Protein AF-A0A7X8LS09-F1 (afdb_monomer_lite)

pLDDT: mean 77.71, std 17.8, range [38.47, 98.0]

Sequence (244 aa):
MNKKIYIAVGALALILAGILLIAVQRKKGTTQPEAAAESAAASAQTQKKERTATMIWWGAYDLEINSGGTRMLLNPYKNFYRKGDYIVSSMNDKTSANSAMIEMIAQVSPDLKAIILQQRRADAKQQDNIVFDPNYPALSAKLKPLCKVLEVGGTYEDANLAVTAIPVDMGENVLLIKDKNSGLRFVYAATVESEPTKGVAKALELAKEPVDYLFADLTRFPQNEIRRILYESHPKYLVPLAYP

Structure (mmCIF, N/CA/C/O backbone):
data_AF-A0A7X8LS09-F1
#
_entry.id   AF-A0A7X8LS09-F1
#
loop_
_atom_site.group_PDB
_atom_site.id
_atom_site.type_symbol
_atom_site.label_atom_id
_atom_site.label_alt_id
_atom_site.label_comp_id
_atom_site.label_asym_id
_atom_site.label_entity_id
_atom_site.label_seq_id
_atom_site.pdbx_PDB_ins_code
_atom_site.Cartn_x
_atom_site.Cartn_y
_atom_site.Cartn_z
_atom_site.occupancy
_atom_site.B_iso_or_equiv
_atom_site.auth_seq_id
_atom_site.auth_comp_id
_atom_site.auth_asym_id
_atom_site.auth_atom_id
_atom_site.pdbx_PDB_model_num
ATOM 1 N N . MET A 1 1 ? -21.297 -34.117 93.046 1.00 58.34 1 MET A N 1
ATOM 2 C CA . MET A 1 1 ? -20.325 -33.521 92.095 1.00 58.34 1 MET A CA 1
ATOM 3 C C . MET A 1 1 ? -20.848 -32.173 91.623 1.00 58.34 1 MET A C 1
ATOM 5 O O . MET A 1 1 ? -22.017 -32.073 91.268 1.00 58.34 1 MET A O 1
ATOM 9 N N . ASN A 1 2 ? -20.028 -31.125 91.703 1.00 54.69 2 ASN A N 1
ATOM 10 C CA . ASN A 1 2 ? -20.489 -29.738 91.633 1.00 54.69 2 ASN A CA 1
ATOM 11 C C . ASN A 1 2 ? -20.648 -29.279 90.169 1.00 54.69 2 ASN A C 1
ATOM 13 O O . ASN A 1 2 ? -19.661 -29.205 89.438 1.00 54.69 2 ASN A O 1
ATOM 17 N N . LYS A 1 3 ? -21.880 -28.959 89.736 1.00 53.84 3 LYS A N 1
ATOM 18 C CA . LYS A 1 3 ? -22.221 -28.599 88.338 1.00 53.84 3 LYS A CA 1
ATOM 19 C C . LYS A 1 3 ? -21.396 -27.428 87.772 1.00 53.84 3 LYS A C 1
ATOM 21 O O . LYS A 1 3 ? -21.227 -27.328 86.564 1.00 53.84 3 LYS A O 1
ATOM 26 N N . LYS A 1 4 ? -20.822 -26.590 88.640 1.00 57.66 4 LYS A N 1
ATOM 27 C CA . LYS A 1 4 ? -19.960 -25.458 88.267 1.00 57.66 4 LYS A CA 1
ATOM 28 C C . LYS A 1 4 ? -18.593 -25.880 87.700 1.00 57.66 4 LYS A C 1
ATOM 30 O O . LYS A 1 4 ? -18.022 -25.141 86.908 1.00 57.66 4 LYS A O 1
ATOM 35 N N . ILE A 1 5 ? -18.097 -27.073 88.041 1.00 63.16 5 ILE A N 1
ATOM 36 C CA . ILE A 1 5 ? -16.797 -27.573 87.556 1.00 63.16 5 ILE A CA 1
ATOM 37 C C . ILE A 1 5 ? -16.895 -28.013 86.087 1.00 63.16 5 ILE A C 1
ATOM 39 O O . ILE A 1 5 ? -16.000 -27.728 85.300 1.00 63.16 5 ILE A O 1
ATOM 43 N N . TYR A 1 6 ? -18.015 -28.615 85.678 1.00 60.44 6 TYR A N 1
ATOM 44 C CA . TYR A 1 6 ? -18.215 -29.061 84.292 1.00 60.44 6 TYR A CA 1
ATOM 45 C C . TYR A 1 6 ? -18.288 -27.906 83.289 1.00 60.44 6 TYR A C 1
ATOM 47 O O . TYR A 1 6 ? -17.814 -28.036 82.165 1.00 60.44 6 TYR A O 1
ATOM 55 N N . ILE A 1 7 ? -18.823 -26.758 83.711 1.00 63.16 7 ILE A N 1
ATOM 56 C CA . ILE A 1 7 ? -18.899 -25.558 82.868 1.00 63.16 7 ILE A CA 1
ATOM 57 C C . ILE A 1 7 ? -17.505 -24.933 82.707 1.00 63.16 7 ILE A C 1
ATOM 59 O O . ILE A 1 7 ? -17.134 -24.539 81.604 1.00 63.16 7 ILE A O 1
ATOM 63 N N . ALA A 1 8 ? -16.696 -24.919 83.771 1.00 62.31 8 ALA A N 1
ATOM 64 C CA . ALA A 1 8 ? -15.322 -24.422 83.708 1.00 62.31 8 ALA A CA 1
ATOM 65 C C . ALA A 1 8 ? -14.411 -25.320 82.848 1.00 62.31 8 ALA A C 1
ATOM 67 O O . ALA A 1 8 ? -13.624 -24.813 82.051 1.00 62.31 8 ALA A O 1
ATOM 68 N N . VAL A 1 9 ? -14.557 -26.647 82.944 1.00 64.44 9 VAL A N 1
ATOM 69 C CA . VAL A 1 9 ? -13.789 -27.603 82.126 1.00 64.44 9 VAL A CA 1
ATOM 70 C C . VAL A 1 9 ? -14.229 -27.565 80.655 1.00 64.44 9 VAL A C 1
ATOM 72 O O . VAL A 1 9 ? -13.381 -27.607 79.765 1.00 64.44 9 VAL A O 1
ATOM 75 N N . GLY A 1 10 ? -15.529 -27.403 80.379 1.00 62.94 10 GLY A N 1
ATOM 76 C CA . GLY A 1 10 ? -16.046 -27.251 79.013 1.00 62.94 10 GLY A CA 1
ATOM 77 C C . GLY A 1 10 ? -15.580 -25.962 78.325 1.00 62.94 10 GLY A C 1
ATOM 78 O O . GLY A 1 10 ? -15.195 -25.991 77.157 1.00 62.94 10 GLY A O 1
ATOM 79 N N . ALA A 1 11 ? -15.537 -24.843 79.055 1.00 68.00 11 ALA A N 1
ATOM 80 C CA . ALA A 1 11 ? -15.038 -23.572 78.527 1.00 68.00 11 ALA A CA 1
ATOM 81 C C . ALA A 1 11 ? -13.522 -23.606 78.256 1.00 68.00 11 ALA A C 1
ATOM 83 O O . ALA A 1 11 ? -13.066 -23.099 77.231 1.00 68.00 11 ALA A O 1
ATOM 84 N N . LEU A 1 12 ? -12.741 -24.261 79.123 1.00 68.19 12 LEU A N 1
ATOM 85 C CA . LEU A 1 12 ? -11.293 -24.396 78.946 1.00 68.19 12 LEU A CA 1
ATOM 86 C C . LEU A 1 12 ? -10.936 -25.275 77.731 1.00 68.19 12 LEU A C 1
ATOM 88 O O . LEU A 1 12 ? -10.003 -24.954 76.995 1.00 68.19 12 LEU A O 1
ATOM 92 N N . ALA A 1 13 ? -11.711 -26.335 77.471 1.00 67.81 13 ALA A N 1
ATOM 93 C CA . ALA A 1 13 ? -11.529 -27.200 76.302 1.00 67.81 13 ALA A CA 1
ATOM 94 C C . ALA A 1 13 ? -11.821 -26.477 74.971 1.00 67.81 13 ALA A C 1
ATOM 96 O O . ALA A 1 13 ? -11.107 -26.682 73.989 1.00 67.81 13 ALA A O 1
ATOM 97 N N . LEU A 1 14 ? -12.817 -25.583 74.944 1.00 68.62 14 LEU A N 1
ATOM 98 C CA . LEU A 1 14 ? -13.142 -24.770 73.764 1.00 68.62 14 LEU A CA 1
ATOM 99 C C . LEU A 1 14 ? -12.074 -23.706 73.469 1.00 68.62 14 LEU A C 1
ATOM 101 O O . LEU A 1 14 ? -11.736 -23.482 72.306 1.00 68.62 14 LEU A O 1
ATOM 105 N N . ILE A 1 15 ? -11.488 -23.098 74.505 1.00 73.50 15 ILE A N 1
ATOM 106 C CA . ILE A 1 15 ? -10.394 -22.126 74.344 1.00 73.50 15 ILE A CA 1
ATOM 107 C C . ILE A 1 15 ? -9.123 -22.822 73.836 1.00 73.50 15 ILE A C 1
ATOM 109 O O . ILE A 1 15 ? -8.486 -22.333 72.901 1.00 73.50 15 ILE A O 1
ATOM 113 N N . LEU A 1 16 ? -8.782 -23.994 74.383 1.00 68.75 16 LEU A N 1
ATOM 114 C CA . LEU A 1 16 ? -7.635 -24.784 73.921 1.00 68.75 16 LEU A CA 1
ATOM 115 C C . LEU A 1 16 ? -7.804 -25.262 72.471 1.00 68.75 16 LEU A C 1
ATOM 117 O O . LEU A 1 16 ? -6.849 -25.185 71.699 1.00 68.75 16 LEU A O 1
ATOM 121 N N . ALA A 1 17 ? -9.012 -25.671 72.065 1.00 69.25 17 ALA A N 1
ATOM 122 C CA . ALA A 1 17 ? -9.304 -26.040 70.678 1.00 69.25 17 ALA A CA 1
ATOM 123 C C . ALA A 1 17 ? -9.190 -24.843 69.712 1.00 69.25 17 ALA A C 1
ATOM 125 O O . ALA A 1 17 ? -8.644 -24.986 68.616 1.00 69.25 17 ALA A O 1
ATOM 126 N N . GLY A 1 18 ? -9.630 -23.650 70.131 1.00 70.88 18 GLY A N 1
ATOM 127 C CA . GLY A 1 18 ? -9.489 -22.416 69.354 1.00 70.88 18 GLY A CA 1
ATOM 128 C C . GLY A 1 18 ? -8.029 -21.990 69.158 1.00 70.88 18 GLY A C 1
ATOM 129 O O . GLY A 1 18 ? -7.624 -21.656 68.044 1.00 70.88 18 GLY A O 1
ATOM 130 N N . ILE A 1 19 ? -7.206 -22.071 70.209 1.00 74.50 19 ILE A N 1
ATOM 131 C CA . ILE A 1 19 ? -5.770 -21.749 70.134 1.00 74.50 19 ILE A CA 1
ATOM 132 C C . ILE A 1 19 ? -5.029 -22.760 69.247 1.00 74.50 19 ILE A C 1
ATOM 134 O O . ILE A 1 19 ? -4.174 -22.361 68.453 1.00 74.50 19 ILE A O 1
ATOM 138 N N . LEU A 1 20 ? -5.383 -24.049 69.314 1.00 62.31 20 LEU A N 1
ATOM 139 C CA . LEU A 1 20 ? -4.789 -25.081 68.459 1.00 62.31 20 LEU A CA 1
ATOM 140 C C . LEU A 1 20 ? -5.119 -24.847 66.972 1.00 62.31 20 LEU A C 1
ATOM 142 O O . LEU A 1 20 ? -4.239 -24.976 66.125 1.00 62.31 20 LEU A O 1
ATOM 146 N N . LEU A 1 21 ? -6.350 -24.431 66.653 1.00 60.75 21 LEU A N 1
ATOM 147 C CA . LEU A 1 21 ? -6.770 -24.073 65.291 1.00 60.75 21 LEU A CA 1
ATOM 148 C C . LEU A 1 21 ? -6.019 -22.846 64.750 1.00 60.75 21 LEU A C 1
ATOM 150 O O . LEU A 1 21 ? -5.569 -22.865 63.604 1.00 60.75 21 LEU A O 1
ATOM 154 N N . ILE A 1 22 ? -5.795 -21.823 65.580 1.00 67.38 22 ILE A N 1
ATOM 155 C CA . ILE A 1 22 ? -5.011 -20.635 65.201 1.00 67.38 22 ILE A CA 1
ATOM 156 C C . ILE A 1 22 ? -3.525 -20.989 65.022 1.00 67.38 22 ILE A C 1
ATOM 158 O O . ILE A 1 22 ? -2.884 -20.519 64.081 1.00 67.38 22 ILE A O 1
ATOM 162 N N . ALA A 1 23 ? -2.966 -21.857 65.870 1.00 64.81 23 ALA A N 1
ATOM 163 C CA . ALA A 1 23 ? -1.587 -22.327 65.741 1.00 64.81 23 ALA A CA 1
ATOM 164 C C . ALA A 1 23 ? -1.382 -23.207 64.492 1.00 64.81 23 ALA A C 1
ATOM 166 O O . ALA A 1 23 ? -0.362 -23.082 63.814 1.00 64.81 23 ALA A O 1
ATOM 167 N N . VAL A 1 24 ? -2.364 -24.042 64.133 1.00 58.31 24 VAL A N 1
ATOM 168 C CA . VAL A 1 24 ? -2.344 -24.855 62.903 1.00 58.31 24 VAL A CA 1
ATOM 169 C C . VAL A 1 24 ? -2.504 -23.986 61.650 1.00 58.31 24 VAL A C 1
ATOM 171 O O . VAL A 1 24 ? -1.820 -24.237 60.657 1.00 58.31 24 VAL A O 1
ATOM 174 N N . GLN A 1 25 ? -3.319 -22.925 61.690 1.00 56.47 25 GLN A N 1
ATOM 175 C CA . GLN A 1 25 ? -3.405 -21.961 60.585 1.00 56.47 25 GLN A CA 1
ATOM 176 C C . GLN A 1 25 ? -2.132 -21.115 60.437 1.00 56.47 25 GLN A C 1
ATOM 178 O O . GLN A 1 25 ? -1.707 -20.857 59.315 1.00 56.47 25 GLN A O 1
ATOM 183 N N . ARG A 1 26 ? -1.452 -20.767 61.538 1.00 51.78 26 ARG A N 1
ATOM 184 C CA . ARG A 1 26 ? -0.147 -20.082 61.482 1.00 51.78 26 ARG A CA 1
ATOM 185 C C . ARG A 1 26 ? 0.988 -20.992 61.004 1.00 51.78 26 ARG A C 1
ATOM 187 O O . ARG A 1 26 ? 1.865 -20.517 60.295 1.00 51.78 26 ARG A O 1
ATOM 194 N N . LYS A 1 27 ? 0.958 -22.296 61.308 1.00 47.00 27 LYS A N 1
ATOM 195 C CA . LYS A 1 27 ? 1.987 -23.258 60.860 1.00 47.00 27 LYS A CA 1
ATOM 196 C C . LYS A 1 27 ? 1.827 -23.698 59.396 1.00 47.00 27 LYS A C 1
ATOM 198 O O . LYS A 1 27 ? 2.791 -24.162 58.801 1.00 47.00 27 LYS A O 1
ATOM 203 N N . LYS A 1 28 ? 0.643 -23.518 58.796 1.00 46.69 28 LYS A N 1
ATOM 204 C CA . LYS A 1 28 ? 0.430 -23.654 57.341 1.00 46.69 28 LYS A CA 1
ATOM 205 C C . LYS A 1 28 ? 0.704 -22.361 56.552 1.00 46.69 28 LYS A C 1
ATOM 207 O O . LYS A 1 28 ? 0.594 -22.383 55.333 1.00 46.69 28 LYS A O 1
ATOM 212 N N . GLY A 1 29 ? 1.059 -21.263 57.227 1.00 50.66 29 GLY A N 1
ATOM 213 C CA . GLY A 1 29 ? 1.256 -19.937 56.630 1.00 50.66 29 GLY A CA 1
ATOM 214 C C . GLY A 1 29 ? 2.706 -19.445 56.561 1.00 50.66 29 GLY A C 1
ATOM 215 O O . GLY A 1 29 ? 2.914 -18.263 56.314 1.00 50.66 29 GLY A O 1
ATOM 216 N N . THR A 1 30 ? 3.707 -20.299 56.793 1.00 55.47 30 THR A N 1
ATOM 217 C CA . THR A 1 30 ? 5.129 -19.909 56.739 1.00 55.47 30 THR A CA 1
ATOM 218 C C . THR A 1 30 ? 6.001 -20.979 56.090 1.00 55.47 30 THR A C 1
ATOM 220 O O . THR A 1 30 ? 6.894 -21.554 56.701 1.00 55.47 30 THR A O 1
ATOM 223 N N . THR A 1 31 ? 5.781 -21.183 54.797 1.00 55.41 31 THR A N 1
ATOM 224 C CA . THR A 1 31 ? 6.858 -21.483 53.849 1.00 55.41 31 THR A CA 1
ATOM 225 C C . THR A 1 31 ? 6.505 -20.832 52.515 1.00 55.41 31 THR A C 1
ATOM 227 O O . THR A 1 31 ? 5.408 -21.021 52.006 1.00 55.41 31 THR A O 1
ATOM 230 N N . GLN A 1 32 ? 7.471 -20.076 51.985 1.00 46.50 32 GLN A N 1
ATOM 231 C CA . GLN A 1 32 ? 7.503 -19.340 50.711 1.00 46.50 32 GLN A CA 1
ATOM 232 C C . GLN A 1 32 ? 6.818 -17.960 50.639 1.00 46.50 32 GLN A C 1
ATOM 234 O O . GLN A 1 32 ? 5.728 -17.826 50.089 1.00 46.50 32 GLN A O 1
ATOM 239 N N . PRO A 1 33 ? 7.526 -16.889 51.048 1.00 45.22 33 PRO A N 1
ATOM 240 C CA . PRO A 1 33 ? 7.289 -15.540 50.545 1.00 45.22 33 PRO A CA 1
ATOM 241 C C . PRO A 1 33 ? 8.055 -15.215 49.242 1.00 45.22 33 PRO A C 1
ATOM 243 O O . PRO A 1 33 ? 7.922 -14.104 48.746 1.00 45.22 33 PRO A O 1
ATOM 246 N N . GLU A 1 34 ? 8.813 -16.147 48.647 1.00 50.25 34 GLU A N 1
ATOM 247 C CA . GLU A 1 34 ? 9.539 -15.885 47.383 1.00 50.25 34 GLU A CA 1
ATOM 248 C C . GLU A 1 34 ? 8.757 -16.272 46.114 1.00 50.25 34 GLU A C 1
ATOM 250 O O . GLU A 1 34 ? 8.879 -15.592 45.102 1.00 50.25 34 GLU A O 1
ATOM 255 N N . ALA A 1 35 ? 7.853 -17.259 46.159 1.00 47.69 35 ALA A N 1
ATOM 256 C CA . ALA A 1 35 ? 7.111 -17.688 44.961 1.00 47.69 35 ALA A CA 1
ATOM 257 C C . ALA A 1 35 ? 5.885 -16.805 44.624 1.00 47.69 35 ALA A C 1
ATOM 259 O O . ALA A 1 35 ? 5.463 -16.717 43.472 1.00 47.69 35 ALA A O 1
ATOM 260 N N . ALA A 1 36 ? 5.301 -16.116 45.612 1.00 46.69 36 ALA A N 1
ATOM 261 C CA . ALA A 1 36 ? 4.133 -15.253 45.395 1.00 46.69 36 ALA A CA 1
ATOM 262 C C . ALA A 1 36 ? 4.506 -13.854 44.867 1.00 46.69 36 ALA A C 1
ATOM 264 O O . ALA A 1 36 ? 3.712 -13.235 44.160 1.00 46.69 36 ALA A O 1
ATOM 265 N N . ALA A 1 37 ? 5.722 -13.374 45.152 1.00 46.28 37 ALA A N 1
ATOM 266 C CA . ALA A 1 37 ? 6.247 -12.138 44.570 1.00 46.28 37 ALA A CA 1
ATOM 267 C C . ALA A 1 37 ? 6.625 -12.330 43.089 1.00 46.28 37 ALA A C 1
ATOM 269 O O . ALA A 1 37 ? 6.339 -11.457 42.270 1.00 46.28 37 ALA A O 1
ATOM 270 N N . GLU A 1 38 ? 7.145 -13.505 42.716 1.00 44.59 38 GLU A N 1
ATOM 271 C CA . GLU A 1 38 ? 7.351 -13.875 41.309 1.00 44.59 38 GLU A CA 1
ATOM 272 C C . GLU A 1 38 ? 6.026 -14.110 40.566 1.00 44.59 38 GLU A C 1
ATOM 274 O O . GLU A 1 38 ? 5.896 -13.718 39.409 1.00 44.59 38 GLU A O 1
ATOM 279 N N . SER A 1 39 ? 4.991 -14.637 41.230 1.00 46.41 39 SER A N 1
ATOM 280 C CA . SER A 1 39 ? 3.655 -14.796 40.633 1.00 46.41 39 SER A CA 1
ATOM 281 C C . SER A 1 39 ? 2.899 -13.470 40.455 1.00 46.41 39 SER A C 1
ATOM 283 O O . SER A 1 39 ? 2.133 -13.341 39.498 1.00 46.41 39 SER A O 1
ATOM 285 N N . ALA A 1 40 ? 3.099 -12.482 41.334 1.00 43.84 40 ALA A N 1
ATOM 286 C CA . ALA A 1 40 ? 2.508 -11.150 41.184 1.00 43.84 40 ALA A CA 1
ATOM 287 C C . ALA A 1 40 ? 3.243 -10.321 40.113 1.00 43.84 40 ALA A C 1
ATOM 289 O O . ALA A 1 40 ? 2.598 -9.628 39.322 1.00 43.84 40 ALA A O 1
ATOM 290 N N . ALA A 1 41 ? 4.569 -10.473 40.007 1.00 43.19 41 ALA A N 1
ATOM 291 C CA . ALA A 1 41 ? 5.366 -9.920 38.910 1.00 43.19 41 ALA A CA 1
ATOM 292 C C . ALA A 1 41 ? 5.062 -10.599 37.556 1.00 43.19 41 ALA A C 1
ATOM 294 O O . ALA A 1 41 ? 5.062 -9.929 36.524 1.00 43.19 41 ALA A O 1
ATOM 295 N N . ALA A 1 42 ? 4.710 -11.890 37.548 1.00 44.56 42 ALA A N 1
ATOM 296 C CA . ALA A 1 42 ? 4.257 -12.601 36.351 1.00 44.56 42 ALA A CA 1
ATOM 297 C C . ALA A 1 42 ? 2.845 -12.180 35.901 1.00 44.56 42 ALA A C 1
ATOM 299 O O . ALA A 1 42 ? 2.573 -12.128 34.705 1.00 44.56 42 ALA A O 1
ATOM 300 N N . SER A 1 43 ? 1.959 -11.789 36.824 1.00 44.16 43 SER A N 1
ATOM 301 C CA . SER A 1 43 ? 0.629 -11.254 36.477 1.00 44.16 43 SER A CA 1
ATOM 302 C C . SER A 1 43 ? 0.630 -9.785 36.021 1.00 44.16 43 SER A C 1
ATOM 304 O O . SER A 1 43 ? -0.378 -9.299 35.514 1.00 44.16 43 SER A O 1
ATOM 306 N N . ALA A 1 44 ? 1.768 -9.092 3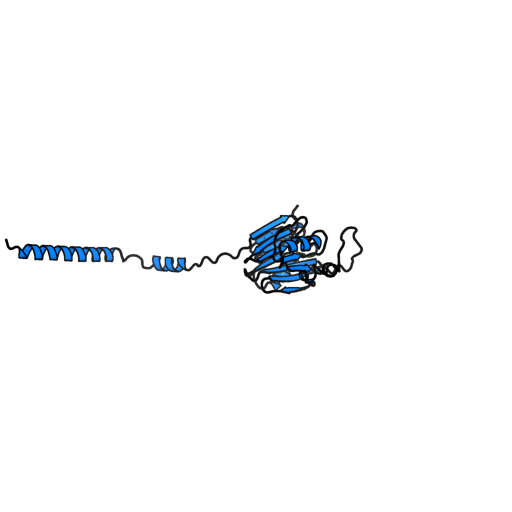6.140 1.00 41.28 44 ALA A N 1
ATOM 307 C CA . ALA A 1 44 ? 2.014 -7.776 35.548 1.00 41.28 44 ALA A CA 1
ATOM 308 C C . ALA A 1 44 ? 2.695 -7.856 34.168 1.00 41.28 44 ALA A C 1
ATOM 310 O O . ALA A 1 44 ? 2.969 -6.820 33.554 1.00 41.28 44 ALA A O 1
ATOM 311 N N . GLN A 1 45 ? 2.880 -9.062 33.611 1.00 39.41 45 GLN A N 1
ATOM 312 C CA . GLN A 1 45 ? 2.903 -9.222 32.161 1.00 39.41 45 GLN A CA 1
ATOM 313 C C . GLN A 1 45 ? 1.483 -8.979 31.661 1.00 39.41 45 GLN A C 1
ATOM 315 O O . GLN A 1 45 ? 0.733 -9.897 31.338 1.00 39.41 45 GLN A O 1
ATOM 320 N N . THR A 1 46 ? 1.118 -7.696 31.606 1.00 43.66 46 THR A N 1
ATOM 321 C CA . THR A 1 46 ? 0.119 -7.200 30.666 1.00 43.66 46 THR A CA 1
ATOM 322 C C . THR A 1 46 ? 0.446 -7.913 29.366 1.00 43.66 46 THR A C 1
ATOM 324 O O . THR A 1 46 ? 1.504 -7.635 28.796 1.00 43.66 46 THR A O 1
ATOM 327 N N . GLN A 1 47 ? -0.369 -8.898 28.960 1.00 42.53 47 GLN A N 1
ATOM 328 C CA . GLN A 1 47 ? -0.261 -9.503 27.641 1.00 42.53 47 GLN A CA 1
ATOM 329 C C . GLN A 1 47 ? -0.278 -8.315 26.700 1.00 42.53 47 GLN A C 1
ATOM 331 O O . GLN A 1 47 ? -1.306 -7.656 26.528 1.00 42.53 47 GLN A O 1
ATOM 336 N N . LYS A 1 48 ? 0.906 -7.954 26.208 1.00 47.25 48 LYS A N 1
ATOM 337 C CA . LYS A 1 48 ? 1.115 -6.835 25.313 1.00 47.25 48 LYS A CA 1
ATOM 338 C C . LYS A 1 48 ? 0.470 -7.332 24.037 1.00 47.25 48 LYS A C 1
ATOM 340 O O . LYS A 1 48 ? 1.134 -8.013 23.267 1.00 47.25 48 LYS A O 1
ATOM 345 N N . LYS A 1 49 ? -0.855 -7.154 23.936 1.00 55.06 49 LYS A N 1
ATOM 346 C CA . LYS A 1 49 ? -1.699 -7.709 22.881 1.00 55.06 49 LYS A CA 1
ATOM 347 C C . LYS A 1 49 ? -0.959 -7.426 21.591 1.00 55.06 49 LYS A C 1
ATOM 349 O O . LYS A 1 49 ? -0.752 -6.252 21.274 1.00 55.06 49 LYS A O 1
ATOM 354 N N . GLU A 1 50 ? -0.422 -8.475 20.968 1.00 66.44 50 GLU A N 1
ATOM 355 C CA . GLU A 1 50 ? 0.466 -8.278 19.836 1.00 66.44 50 GLU A CA 1
ATOM 356 C C . GLU A 1 50 ? -0.313 -7.486 18.796 1.00 66.44 50 GLU A C 1
ATOM 358 O O . GLU A 1 50 ? -1.400 -7.884 18.368 1.00 66.44 50 GLU A O 1
ATOM 363 N N . ARG A 1 51 ? 0.227 -6.320 18.442 1.00 82.50 51 ARG A N 1
ATOM 364 C CA . ARG A 1 51 ? -0.313 -5.499 17.369 1.00 82.50 51 ARG A CA 1
ATOM 365 C C . ARG A 1 51 ? -0.150 -6.332 16.103 1.00 82.50 51 ARG A C 1
ATOM 367 O O . ARG A 1 51 ? 0.968 -6.606 15.681 1.00 82.50 51 ARG A O 1
ATOM 374 N N . THR A 1 52 ? -1.261 -6.833 15.584 1.00 88.38 52 THR A N 1
ATOM 375 C CA . THR A 1 52 ? -1.313 -7.686 14.398 1.00 88.38 52 THR A CA 1
ATOM 376 C C . THR A 1 52 ? -2.395 -7.153 13.478 1.00 88.38 52 THR A C 1
ATOM 378 O O . THR A 1 52 ? -3.428 -6.658 13.936 1.00 88.38 52 THR A O 1
ATOM 381 N N . ALA A 1 53 ? -2.129 -7.219 12.179 1.00 94.69 53 ALA A N 1
ATOM 382 C CA . ALA A 1 53 ? -3.121 -6.970 11.153 1.00 94.69 53 ALA A CA 1
ATOM 383 C C . ALA A 1 53 ? -3.720 -8.306 10.706 1.00 94.69 53 ALA A C 1
ATOM 385 O O . ALA A 1 53 ? -3.033 -9.329 10.657 1.00 94.69 53 ALA A O 1
ATOM 386 N N . THR A 1 54 ? -5.000 -8.284 10.353 1.00 95.12 54 THR A N 1
ATOM 387 C CA . THR A 1 54 ? -5.615 -9.366 9.576 1.00 95.12 54 THR A CA 1
ATOM 388 C C . THR A 1 54 ? -5.524 -9.015 8.102 1.00 95.12 54 THR A C 1
ATOM 390 O O . THR A 1 54 ? -5.657 -7.845 7.739 1.00 95.12 54 THR A O 1
ATOM 393 N N . MET A 1 55 ? -5.276 -10.014 7.262 1.00 94.94 55 MET A N 1
ATOM 394 C CA . MET A 1 55 ? -5.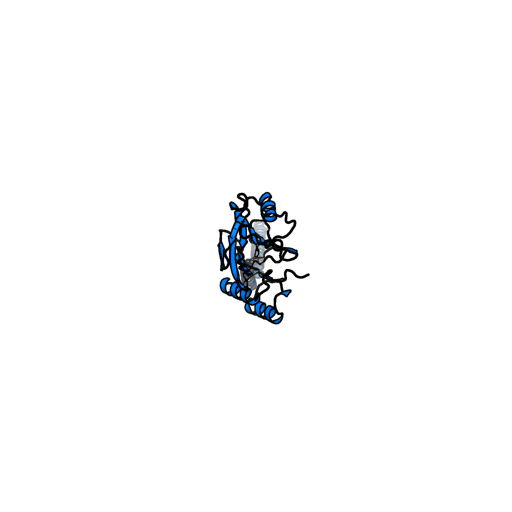098 -9.811 5.833 1.00 94.94 55 MET A CA 1
ATOM 395 C C . MET A 1 55 ? -5.836 -10.865 5.021 1.00 94.94 55 MET A C 1
ATOM 397 O O . MET A 1 55 ? -5.885 -12.031 5.412 1.00 94.94 55 MET A O 1
ATOM 401 N N . ILE A 1 56 ? -6.342 -10.455 3.862 1.00 92.88 56 ILE A N 1
ATOM 402 C CA . ILE A 1 56 ? -6.853 -11.343 2.819 1.00 92.88 56 ILE A CA 1
ATOM 403 C C . ILE A 1 56 ? -6.098 -11.005 1.535 1.00 92.88 56 ILE A C 1
ATOM 405 O O . ILE A 1 56 ? -6.107 -9.855 1.099 1.00 92.88 56 ILE A O 1
ATOM 409 N N . TRP A 1 57 ? -5.438 -12.002 0.947 1.00 91.44 57 TRP A N 1
ATOM 410 C CA . TRP A 1 57 ? -4.805 -11.871 -0.362 1.00 91.44 57 TRP A CA 1
ATOM 411 C C . TRP A 1 57 ? -5.754 -12.377 -1.439 1.00 91.44 57 TRP A C 1
ATOM 413 O O . TRP A 1 57 ? -6.150 -13.542 -1.430 1.00 91.44 57 TRP A O 1
ATOM 423 N N . TRP A 1 58 ? -6.129 -11.482 -2.348 1.00 89.00 58 TRP A N 1
ATOM 424 C CA . TRP A 1 58 ? -7.114 -11.735 -3.398 1.00 89.00 58 TRP A CA 1
ATOM 425 C C . TRP A 1 58 ? -6.487 -12.183 -4.724 1.00 89.00 58 TRP A C 1
ATOM 427 O O . TRP A 1 58 ? -7.196 -12.437 -5.696 1.00 89.00 58 TRP A O 1
ATOM 437 N N . GLY A 1 59 ? -5.163 -12.345 -4.741 1.00 86.88 59 GLY A N 1
ATOM 438 C CA . GLY A 1 59 ? -4.377 -12.713 -5.913 1.00 86.88 59 GLY A CA 1
ATOM 439 C C . GLY A 1 59 ? -3.664 -11.514 -6.531 1.00 86.88 59 GLY A C 1
ATOM 440 O O . GLY A 1 59 ? -3.975 -10.359 -6.245 1.00 86.88 59 GLY A O 1
ATOM 441 N N . ALA A 1 60 ? -2.663 -11.798 -7.368 1.00 87.06 60 ALA A N 1
ATOM 442 C CA . ALA A 1 60 ? -1.773 -10.791 -7.945 1.00 87.06 60 ALA A CA 1
ATOM 443 C C . ALA A 1 60 ? -1.238 -9.826 -6.862 1.00 87.06 60 ALA A C 1
ATOM 445 O O . ALA A 1 60 ? -0.536 -10.254 -5.942 1.00 87.06 60 ALA A O 1
ATOM 446 N N . TYR A 1 61 ? -1.614 -8.552 -6.953 1.00 88.94 61 TYR A N 1
ATOM 447 C CA . TYR A 1 61 ? -1.186 -7.465 -6.076 1.00 88.94 61 TYR A CA 1
ATOM 448 C C . TYR A 1 61 ? -2.274 -7.031 -5.068 1.00 88.94 61 TYR A C 1
ATOM 450 O O . TYR A 1 61 ? -2.039 -6.143 -4.259 1.00 88.94 61 TYR A O 1
ATOM 458 N N . ASP A 1 62 ? -3.460 -7.644 -5.096 1.00 90.88 62 ASP A N 1
ATOM 459 C CA . ASP A 1 62 ? -4.639 -7.179 -4.358 1.00 90.88 62 ASP A CA 1
ATOM 460 C C . ASP A 1 62 ? -4.656 -7.683 -2.904 1.00 90.88 62 ASP A C 1
ATOM 462 O O . ASP A 1 62 ? -4.762 -8.888 -2.644 1.00 90.88 62 ASP A O 1
ATOM 466 N N . LEU A 1 63 ? -4.566 -6.756 -1.946 1.00 93.50 63 LEU A N 1
ATOM 467 C CA . LEU A 1 63 ? -4.633 -7.051 -0.515 1.00 93.50 63 LEU A CA 1
ATOM 468 C C . LEU A 1 63 ? -5.750 -6.272 0.178 1.00 93.50 63 LEU A C 1
ATOM 470 O O . LEU A 1 63 ? -5.807 -5.046 0.122 1.00 93.50 63 LEU A O 1
ATOM 474 N N . GLU A 1 64 ? -6.544 -6.975 0.981 1.00 95.06 64 GLU A N 1
ATOM 475 C CA . GLU A 1 64 ? -7.338 -6.363 2.045 1.00 95.06 64 GLU A CA 1
ATOM 476 C C . GLU A 1 64 ? -6.570 -6.478 3.362 1.00 95.06 64 GLU A C 1
ATOM 478 O O . GLU A 1 64 ? -6.186 -7.574 3.769 1.00 95.06 64 GLU A O 1
ATOM 483 N N . ILE A 1 65 ? -6.369 -5.353 4.045 1.00 97.06 65 ILE A N 1
ATOM 484 C CA . ILE A 1 65 ? -5.701 -5.282 5.345 1.00 97.06 65 ILE A CA 1
ATOM 485 C C . ILE A 1 65 ? -6.652 -4.633 6.342 1.00 97.06 65 ILE A C 1
ATOM 487 O O . ILE A 1 65 ? -7.142 -3.531 6.113 1.00 97.06 65 ILE A O 1
ATOM 491 N N . ASN A 1 66 ? -6.878 -5.282 7.480 1.00 97.06 66 ASN A N 1
ATOM 492 C CA . ASN A 1 66 ? -7.578 -4.690 8.613 1.00 97.06 66 ASN A CA 1
ATOM 493 C C . ASN A 1 66 ? -6.641 -4.621 9.820 1.00 97.06 66 ASN A C 1
ATOM 495 O O . ASN A 1 66 ? -6.167 -5.644 10.326 1.00 97.06 66 ASN A O 1
ATOM 499 N N . SER A 1 67 ? -6.379 -3.393 10.253 1.00 96.44 67 SER A N 1
ATOM 500 C CA . SER A 1 67 ? -5.388 -3.030 11.254 1.00 96.44 67 SER A CA 1
ATOM 501 C C . SER A 1 67 ? -5.943 -1.903 12.116 1.00 96.44 67 SER A C 1
ATOM 503 O O . SER A 1 67 ? -6.388 -0.895 11.586 1.00 96.44 67 SER A O 1
ATOM 505 N N . GLY A 1 68 ? -5.974 -2.069 13.442 1.00 91.38 68 GLY A N 1
ATOM 506 C CA . GLY A 1 68 ? -6.447 -1.007 14.344 1.00 91.38 68 GLY A CA 1
ATOM 507 C C . GLY A 1 68 ? -7.901 -0.564 14.114 1.00 91.38 68 GLY A C 1
ATOM 508 O O . GLY A 1 68 ? -8.272 0.522 14.540 1.00 91.38 68 GLY A O 1
ATOM 509 N N . GLY A 1 69 ? -8.717 -1.379 13.433 1.00 93.62 69 GLY A N 1
ATOM 510 C CA . GLY A 1 69 ? -10.063 -1.008 12.983 1.00 93.62 69 GLY A CA 1
ATOM 511 C C . GLY A 1 69 ? -10.100 -0.273 11.637 1.00 93.62 69 GLY A C 1
ATOM 512 O O . GLY A 1 69 ? -11.185 -0.105 11.093 1.00 93.62 69 GLY A O 1
ATOM 513 N N . THR A 1 70 ? -8.944 0.105 11.089 1.00 97.00 70 THR A N 1
ATOM 514 C CA . THR A 1 70 ? -8.773 0.673 9.750 1.00 97.00 70 THR A CA 1
ATOM 515 C C . THR A 1 70 ? -8.737 -0.443 8.710 1.00 97.00 70 THR A C 1
ATOM 517 O O . THR A 1 70 ? -7.880 -1.331 8.778 1.00 97.00 70 THR A O 1
ATOM 520 N N . ARG A 1 71 ? -9.618 -0.387 7.709 1.00 97.56 71 ARG A N 1
ATOM 521 C CA . ARG A 1 71 ? -9.623 -1.316 6.576 1.00 97.56 71 ARG A CA 1
ATOM 522 C C . ARG A 1 71 ? -9.071 -0.664 5.310 1.00 97.56 71 ARG A C 1
ATOM 524 O O . ARG A 1 71 ? -9.667 0.259 4.759 1.00 97.56 71 ARG A O 1
ATOM 531 N N . MET A 1 72 ? -7.952 -1.185 4.829 1.00 97.75 72 MET A N 1
ATOM 532 C CA . MET A 1 72 ? -7.238 -0.720 3.645 1.00 97.75 72 MET A CA 1
ATOM 533 C C . MET A 1 72 ? -7.340 -1.754 2.527 1.00 97.75 72 MET A C 1
ATOM 535 O O . MET A 1 72 ? -7.170 -2.947 2.768 1.00 97.75 72 MET A O 1
ATOM 539 N N . LEU A 1 73 ? -7.582 -1.284 1.309 1.00 95.94 73 LEU A N 1
ATOM 540 C CA . LEU A 1 73 ? -7.571 -2.070 0.082 1.00 95.94 73 LEU A CA 1
ATOM 541 C C . LEU A 1 73 ? -6.360 -1.622 -0.742 1.00 95.94 73 LEU A C 1
ATOM 543 O O . LEU A 1 73 ? -6.345 -0.500 -1.253 1.00 95.94 73 LEU A O 1
ATOM 547 N N . LEU A 1 74 ? -5.323 -2.456 -0.818 1.00 94.50 74 LEU A N 1
ATOM 548 C CA . LEU A 1 74 ? -4.103 -2.165 -1.570 1.00 94.50 74 LEU A CA 1
ATOM 549 C C . LEU A 1 74 ? -4.224 -2.741 -2.982 1.00 94.50 74 LEU A C 1
ATOM 551 O O . LEU A 1 74 ? -4.467 -3.934 -3.125 1.00 94.50 74 LEU A O 1
ATOM 555 N N . ASN A 1 75 ? -4.056 -1.894 -4.003 1.00 91.25 75 ASN A N 1
ATOM 556 C CA . ASN A 1 75 ? -4.202 -2.245 -5.425 1.00 91.25 75 ASN A CA 1
ATOM 557 C C . ASN A 1 75 ? -5.411 -3.156 -5.751 1.00 91.25 75 ASN A C 1
ATOM 559 O O . ASN A 1 75 ? -5.229 -4.157 -6.449 1.00 91.25 75 ASN A O 1
ATOM 563 N N . PRO A 1 76 ? -6.643 -2.840 -5.300 1.00 90.75 76 PRO A N 1
ATOM 564 C CA . PRO A 1 76 ? -7.794 -3.683 -5.601 1.00 90.75 76 PRO A CA 1
ATOM 565 C C . PRO A 1 76 ? -7.990 -3.843 -7.114 1.00 90.75 76 PRO A C 1
ATOM 567 O O . PRO A 1 76 ? -8.039 -2.853 -7.852 1.00 90.75 76 PRO A O 1
ATOM 570 N N . TYR A 1 77 ? -8.134 -5.087 -7.570 1.00 82.56 77 TYR A N 1
ATOM 571 C CA . TYR A 1 77 ? -8.326 -5.456 -8.976 1.00 82.56 77 TYR A CA 1
ATOM 572 C C . TYR A 1 77 ? -9.619 -6.277 -9.148 1.00 82.56 77 TYR A C 1
ATOM 574 O O . TYR A 1 77 ? -10.159 -6.796 -8.185 1.00 82.56 77 TYR A O 1
ATOM 582 N N . LYS A 1 78 ? -10.179 -6.294 -10.373 1.00 71.31 78 LYS A N 1
ATOM 583 C CA . LYS A 1 78 ? -11.458 -6.910 -10.833 1.00 71.31 78 LYS A CA 1
ATOM 584 C C . LYS A 1 78 ? -12.419 -7.519 -9.778 1.00 71.31 78 LYS A C 1
ATOM 586 O O . LYS A 1 78 ? -12.102 -8.487 -9.105 1.00 71.31 78 LYS A O 1
ATOM 591 N N . ASN A 1 79 ? -13.692 -7.094 -9.828 1.00 63.47 79 ASN A N 1
ATOM 592 C CA . ASN A 1 79 ? -14.836 -7.648 -9.069 1.00 63.47 79 ASN A CA 1
ATOM 593 C C . ASN A 1 79 ? -14.748 -7.501 -7.538 1.00 63.47 79 ASN A C 1
ATOM 595 O O . ASN A 1 79 ? -15.220 -8.358 -6.789 1.00 63.47 79 ASN A O 1
ATOM 599 N N . PHE A 1 80 ? -14.198 -6.384 -7.065 1.00 69.88 80 PHE A N 1
ATOM 600 C CA . PHE A 1 80 ? -14.007 -6.128 -5.643 1.00 69.88 80 PHE A CA 1
ATOM 601 C C . PHE A 1 80 ? -15.188 -5.371 -5.009 1.00 69.88 80 PHE A C 1
ATOM 603 O O . PHE A 1 80 ? -15.157 -4.156 -4.840 1.00 69.88 80 PHE A O 1
ATOM 610 N N . TYR A 1 81 ? -16.259 -6.078 -4.640 1.00 81.56 81 TYR A N 1
ATOM 611 C CA . TYR A 1 81 ? -17.377 -5.485 -3.886 1.00 81.56 81 TYR A CA 1
ATOM 612 C C . TYR A 1 81 ? -17.174 -5.672 -2.377 1.00 81.56 81 TYR A C 1
ATOM 614 O O . TYR A 1 81 ? -17.806 -6.514 -1.732 1.00 81.56 81 TYR A O 1
ATOM 622 N N . ARG A 1 82 ? -16.236 -4.918 -1.797 1.00 87.81 82 ARG A N 1
ATOM 623 C CA . ARG A 1 82 ? -15.937 -4.954 -0.359 1.00 87.81 82 ARG A CA 1
ATOM 624 C C . ARG A 1 82 ? -15.993 -3.558 0.231 1.00 87.81 82 ARG A C 1
ATOM 626 O O . ARG A 1 82 ? -15.513 -2.605 -0.364 1.00 87.81 82 ARG A O 1
ATOM 633 N N . LYS A 1 83 ? -16.515 -3.465 1.452 1.00 93.06 83 LYS A N 1
ATOM 634 C CA . LYS A 1 83 ? -16.374 -2.262 2.270 1.00 93.06 83 LYS A CA 1
ATOM 635 C C . LYS A 1 83 ? -14.900 -2.091 2.640 1.00 93.06 83 LYS A C 1
ATOM 637 O O . LYS A 1 83 ? -14.319 -3.050 3.143 1.00 93.06 83 LYS A O 1
ATOM 642 N N . GLY A 1 84 ? -14.353 -0.896 2.449 1.00 95.56 84 GLY A N 1
ATOM 643 C CA . GLY A 1 84 ? -13.047 -0.431 2.931 1.00 95.56 84 GLY A CA 1
ATOM 644 C C . GLY A 1 84 ? -13.095 1.041 3.353 1.00 95.56 84 GLY A C 1
ATOM 645 O O . GLY A 1 84 ? -13.973 1.774 2.903 1.00 95.56 84 GLY A O 1
ATOM 646 N N . ASP A 1 85 ? -12.177 1.465 4.217 1.00 97.56 85 ASP A N 1
ATOM 647 C CA . ASP A 1 85 ? -12.032 2.876 4.609 1.00 97.56 85 ASP A CA 1
ATOM 648 C C . ASP A 1 85 ? -11.070 3.598 3.657 1.00 97.56 85 ASP A C 1
ATOM 650 O O . ASP A 1 85 ? -11.276 4.759 3.299 1.00 97.56 85 ASP A O 1
ATOM 654 N N . TYR A 1 86 ? -10.046 2.873 3.195 1.00 97.88 86 TYR A N 1
ATOM 655 C CA . TYR A 1 86 ? -9.034 3.376 2.277 1.00 97.88 86 TYR A CA 1
ATOM 656 C C . TYR A 1 86 ? -8.863 2.456 1.071 1.00 97.88 86 TYR A C 1
ATOM 658 O O . TYR A 1 86 ? -8.792 1.238 1.218 1.00 97.88 86 TYR A O 1
ATOM 666 N N . ILE A 1 87 ? -8.707 3.052 -0.107 1.00 95.25 87 ILE A N 1
ATOM 667 C CA . ILE A 1 87 ? -8.006 2.436 -1.237 1.00 95.25 87 ILE A CA 1
ATOM 668 C C . ILE A 1 87 ? -6.619 3.065 -1.292 1.00 95.25 87 ILE A C 1
ATOM 670 O O . ILE A 1 87 ? -6.500 4.286 -1.213 1.00 95.25 87 ILE A O 1
ATOM 674 N N . VAL A 1 88 ? -5.580 2.254 -1.451 1.00 95.19 88 VAL A N 1
ATOM 675 C CA . VAL A 1 88 ? -4.214 2.727 -1.686 1.00 95.19 88 VAL A CA 1
ATOM 676 C C . VAL A 1 88 ? -3.700 2.047 -2.946 1.00 95.19 88 VAL A C 1
ATOM 678 O O . VAL A 1 88 ? -3.543 0.829 -2.973 1.00 95.19 88 VAL A O 1
ATOM 681 N N . SER A 1 89 ? -3.453 2.830 -3.994 1.00 90.81 89 SER A N 1
ATOM 682 C CA . SER A 1 89 ? -2.983 2.308 -5.277 1.00 90.81 89 SER A CA 1
ATOM 683 C C . SER A 1 89 ? -1.551 2.761 -5.559 1.00 90.81 89 SER A C 1
ATOM 685 O O . SER A 1 89 ? -1.298 3.962 -5.680 1.00 90.81 89 SER A O 1
ATOM 687 N N . SER A 1 90 ? -0.618 1.811 -5.680 1.00 85.81 90 SER A N 1
ATOM 688 C CA . SER A 1 90 ? 0.789 2.050 -6.057 1.00 85.81 90 SER A CA 1
ATOM 689 C C . SER A 1 90 ? 0.977 2.269 -7.555 1.00 85.81 90 SER A C 1
ATOM 691 O O . SER A 1 90 ? 2.060 2.637 -8.004 1.00 85.81 90 SER A O 1
ATOM 693 N N . MET A 1 91 ? -0.068 2.033 -8.341 1.00 78.38 91 MET A N 1
ATOM 694 C CA . MET A 1 91 ? -0.075 2.231 -9.780 1.00 78.38 91 MET A CA 1
ATOM 695 C C . MET A 1 91 ? -1.439 2.744 -10.241 1.00 78.38 91 MET A C 1
ATOM 697 O O . MET A 1 91 ? -2.423 2.664 -9.503 1.00 78.38 91 MET A O 1
ATOM 701 N N . ASN A 1 92 ? -1.476 3.322 -11.438 1.00 69.94 92 ASN A N 1
ATOM 702 C CA . ASN A 1 92 ? -2.698 3.839 -12.049 1.00 69.94 92 ASN A CA 1
ATOM 703 C C . ASN A 1 92 ? -2.855 3.248 -13.453 1.00 69.94 92 ASN A C 1
ATOM 705 O O . ASN A 1 92 ? -2.734 3.938 -14.467 1.00 69.94 92 ASN A O 1
ATOM 709 N N . ASP A 1 93 ? -3.057 1.936 -13.498 1.00 68.88 93 ASP A N 1
ATOM 710 C CA . ASP A 1 93 ? -3.359 1.214 -14.727 1.00 68.88 93 ASP A CA 1
ATOM 711 C C . ASP A 1 93 ? -4.551 0.258 -14.553 1.00 68.88 93 ASP A C 1
ATOM 713 O O . ASP A 1 93 ? -5.131 0.113 -13.473 1.00 68.88 93 ASP A O 1
ATOM 717 N N . LYS A 1 94 ? -4.926 -0.427 -15.639 1.00 67.31 94 LYS A N 1
ATOM 718 C CA . LYS A 1 94 ? -6.070 -1.354 -15.674 1.00 67.31 94 LYS A CA 1
ATOM 719 C C . LYS A 1 94 ? -5.934 -2.566 -14.739 1.00 67.31 94 LYS A C 1
ATOM 721 O O . LYS A 1 94 ? -6.933 -3.251 -14.519 1.00 67.31 94 LYS A O 1
ATOM 726 N N . THR A 1 95 ? -4.734 -2.855 -14.236 1.00 69.81 95 THR A N 1
ATOM 727 C CA . THR A 1 95 ? -4.451 -3.962 -13.308 1.00 69.81 95 THR A CA 1
ATOM 728 C C . THR A 1 95 ? -4.546 -3.545 -11.841 1.00 69.81 95 THR A C 1
ATOM 730 O O . THR A 1 95 ? -4.337 -4.364 -10.953 1.00 69.81 95 THR A O 1
ATOM 733 N N . SER A 1 96 ? -4.931 -2.293 -11.590 1.00 77.00 96 SER A N 1
ATOM 734 C CA . SER A 1 96 ? -5.045 -1.694 -10.262 1.00 77.00 96 SER A CA 1
ATOM 735 C C . SER A 1 96 ? -6.411 -1.038 -10.045 1.00 77.00 96 SER A C 1
ATOM 737 O O . SER A 1 96 ? -7.344 -1.250 -10.831 1.00 77.00 96 SER A O 1
ATOM 739 N N . ALA A 1 97 ? -6.538 -0.250 -8.973 1.00 81.31 97 ALA A N 1
ATOM 740 C CA . ALA A 1 97 ? -7.777 0.415 -8.599 1.00 81.31 97 ALA A CA 1
ATOM 741 C C . ALA A 1 97 ? -8.211 1.398 -9.692 1.00 81.31 97 ALA A C 1
ATOM 743 O O . ALA A 1 97 ? -7.744 2.534 -9.688 1.00 81.31 97 ALA A O 1
ATOM 744 N N . ASN A 1 98 ? -9.093 0.952 -10.601 1.00 79.94 98 ASN A N 1
ATOM 745 C CA . ASN A 1 98 ? -9.687 1.736 -11.694 1.00 79.94 98 ASN A CA 1
ATOM 746 C C . ASN A 1 98 ? -10.964 2.504 -11.250 1.00 79.94 98 ASN A C 1
ATOM 748 O O . ASN A 1 98 ? -11.484 2.292 -10.153 1.00 79.94 98 ASN A O 1
ATOM 752 N N . SER A 1 99 ? -11.445 3.454 -12.062 1.00 80.62 99 SER A N 1
ATOM 753 C CA . SER A 1 99 ? -12.444 4.435 -11.613 1.00 80.62 99 SER A CA 1
ATOM 754 C C . SER A 1 99 ? -13.767 3.757 -11.276 1.00 80.62 99 SER A C 1
ATOM 756 O O . SER A 1 99 ? -14.360 4.040 -10.238 1.00 80.62 99 SER A O 1
ATOM 758 N N . ALA A 1 100 ? -14.164 2.777 -12.089 1.00 82.00 100 ALA A N 1
ATOM 759 C CA . ALA A 1 100 ? -15.317 1.924 -11.829 1.00 82.00 100 ALA A CA 1
ATOM 760 C C . ALA A 1 100 ? -15.178 1.141 -10.511 1.00 82.00 100 ALA A C 1
ATOM 762 O O . ALA A 1 100 ? -16.156 0.997 -9.781 1.00 82.00 100 ALA A O 1
ATOM 763 N N . MET A 1 101 ? -13.971 0.672 -10.176 1.00 85.94 101 MET A N 1
ATOM 764 C CA . MET A 1 101 ? -13.697 -0.005 -8.908 1.00 85.94 101 MET A CA 1
ATOM 765 C C . MET A 1 101 ? -13.908 0.927 -7.714 1.00 85.94 101 MET A C 1
ATOM 767 O O . MET A 1 101 ? -14.595 0.567 -6.760 1.00 85.94 101 MET A O 1
ATOM 771 N N . ILE A 1 102 ? -13.347 2.137 -7.780 1.00 87.56 102 ILE A N 1
ATOM 772 C CA . ILE A 1 102 ? -13.485 3.132 -6.712 1.00 87.56 102 ILE A CA 1
ATOM 773 C C . ILE A 1 102 ? -14.961 3.511 -6.538 1.00 87.56 102 ILE A C 1
ATOM 775 O O . ILE A 1 102 ? -15.450 3.527 -5.411 1.00 87.56 102 ILE A O 1
ATOM 779 N N . GLU A 1 103 ? -15.687 3.761 -7.634 1.00 87.00 103 GLU A N 1
ATOM 780 C CA . GLU A 1 103 ? -17.123 4.070 -7.584 1.00 87.00 103 GLU A CA 1
ATOM 781 C C . GLU A 1 103 ? -17.933 2.927 -6.968 1.00 87.00 103 GLU A C 1
ATOM 783 O O . GLU A 1 103 ? -18.807 3.168 -6.138 1.00 87.00 103 GLU A O 1
ATOM 788 N N . MET A 1 104 ? -17.633 1.683 -7.338 1.00 88.50 104 MET A N 1
ATOM 789 C CA . MET A 1 104 ? -18.319 0.509 -6.811 1.00 88.50 104 MET A CA 1
ATOM 790 C C . MET A 1 104 ? -18.071 0.323 -5.308 1.00 88.50 104 MET A C 1
ATOM 792 O O . MET A 1 104 ? -19.015 0.080 -4.558 1.00 88.50 104 MET A O 1
ATOM 796 N N . ILE A 1 105 ? -16.830 0.477 -4.842 1.00 91.44 105 ILE A N 1
ATOM 797 C CA . ILE A 1 105 ? -16.505 0.393 -3.411 1.00 91.44 105 ILE A CA 1
ATOM 798 C C . ILE A 1 105 ? -17.167 1.551 -2.651 1.00 91.44 105 ILE A C 1
ATOM 800 O O . ILE A 1 105 ? -17.734 1.336 -1.580 1.00 91.44 105 ILE A O 1
ATOM 804 N N . ALA A 1 106 ? -17.188 2.760 -3.221 1.00 91.19 106 ALA A N 1
ATOM 805 C CA . ALA A 1 106 ? -17.820 3.928 -2.608 1.00 91.19 106 ALA A CA 1
ATOM 806 C C . ALA A 1 106 ? -19.334 3.753 -2.372 1.00 91.19 106 ALA A C 1
ATOM 808 O O . ALA A 1 106 ? -19.878 4.342 -1.441 1.00 91.19 106 ALA A O 1
ATOM 809 N N . GLN A 1 107 ? -20.019 2.902 -3.149 1.00 91.69 107 GLN A N 1
ATOM 810 C CA . GLN A 1 107 ? -21.440 2.586 -2.924 1.00 91.69 107 GLN A CA 1
ATOM 811 C C . GLN A 1 107 ? -21.693 1.858 -1.594 1.00 91.69 107 GLN A C 1
ATOM 813 O O . GLN A 1 107 ? -22.770 1.999 -1.018 1.00 91.69 107 GLN A O 1
ATOM 818 N N . VAL A 1 108 ? -20.713 1.101 -1.089 1.00 94.06 108 VAL A N 1
ATOM 819 C CA . VAL A 1 108 ? -20.789 0.390 0.205 1.00 94.06 108 VAL A CA 1
ATOM 820 C C . VAL A 1 108 ? -19.886 0.981 1.289 1.00 94.06 108 VAL A C 1
ATOM 822 O O . VAL A 1 108 ? -19.962 0.573 2.451 1.00 94.06 108 VAL A O 1
ATOM 825 N N . SER A 1 109 ? -19.068 1.961 0.915 1.00 95.06 109 SER A N 1
ATOM 826 C CA . SER A 1 109 ? -18.163 2.721 1.772 1.00 95.06 109 SER A CA 1
ATOM 827 C C . SER A 1 109 ? -18.370 4.223 1.552 1.00 95.06 109 SER A C 1
ATOM 829 O O . SER A 1 109 ? -17.604 4.841 0.815 1.00 95.06 109 SER A O 1
ATOM 831 N N . PRO A 1 110 ? -19.384 4.841 2.183 1.00 90.25 110 PRO A N 1
ATOM 832 C CA . PRO A 1 110 ? -19.697 6.254 1.955 1.00 90.25 110 PRO A CA 1
ATOM 833 C C . PRO A 1 110 ? -18.554 7.210 2.341 1.00 90.25 110 PRO A C 1
ATOM 835 O O . PRO A 1 110 ? -18.420 8.266 1.732 1.00 90.25 110 PRO A O 1
ATOM 838 N N . ASP A 1 111 ? -17.706 6.819 3.296 1.00 93.88 111 ASP A N 1
ATOM 839 C CA . ASP A 1 111 ? -16.570 7.615 3.786 1.00 93.88 111 ASP A CA 1
ATOM 840 C C . ASP A 1 111 ? -15.221 7.208 3.158 1.00 93.88 111 ASP A C 1
ATOM 842 O O . ASP A 1 111 ? -14.156 7.525 3.695 1.00 93.88 111 ASP A O 1
ATOM 846 N N . LEU A 1 112 ? -15.257 6.476 2.038 1.00 95.12 112 LEU A N 1
ATOM 847 C CA . LEU A 1 112 ? -14.069 5.957 1.364 1.00 95.12 112 LEU A CA 1
ATOM 848 C C . LEU A 1 112 ? -13.087 7.070 0.982 1.00 95.12 112 LEU A C 1
ATOM 850 O O . LEU A 1 112 ? -13.458 8.066 0.357 1.00 95.12 112 LEU A O 1
ATOM 854 N N . LYS A 1 113 ? -11.800 6.837 1.246 1.00 95.44 113 LYS A N 1
ATOM 855 C CA . LYS A 1 113 ? -10.704 7.675 0.746 1.00 95.44 113 LYS A CA 1
ATOM 856 C C . LYS A 1 113 ? -9.819 6.870 -0.195 1.00 95.44 113 LYS A C 1
ATOM 858 O O . LYS A 1 113 ? -9.243 5.862 0.198 1.00 95.44 113 LYS A O 1
ATOM 863 N N . ALA A 1 114 ? -9.679 7.318 -1.436 1.00 93.00 114 ALA A N 1
ATOM 864 C CA . ALA A 1 114 ? -8.843 6.658 -2.431 1.00 93.00 114 ALA A CA 1
ATOM 865 C C . ALA A 1 114 ? -7.536 7.430 -2.635 1.00 93.00 114 ALA A C 1
ATOM 867 O O . ALA A 1 114 ? -7.530 8.521 -3.194 1.00 93.00 114 ALA A O 1
ATOM 868 N N . ILE A 1 115 ? -6.421 6.873 -2.179 1.00 93.31 115 ILE A N 1
ATOM 869 C CA . ILE A 1 115 ? -5.078 7.437 -2.320 1.00 93.31 115 ILE A CA 1
ATOM 870 C C . ILE A 1 115 ? -4.458 6.820 -3.570 1.00 93.31 115 ILE A C 1
ATOM 872 O O . ILE A 1 115 ? -4.111 5.639 -3.586 1.00 93.31 115 ILE A O 1
ATOM 876 N N . ILE A 1 116 ? -4.363 7.614 -4.632 1.00 87.81 116 ILE A N 1
ATOM 877 C CA . ILE A 1 116 ? -3.933 7.155 -5.953 1.00 87.81 116 ILE A CA 1
ATOM 878 C C . ILE A 1 116 ? -2.625 7.839 -6.309 1.00 87.81 116 ILE A C 1
ATOM 880 O O . ILE A 1 116 ? -2.548 9.066 -6.349 1.00 87.81 116 ILE A O 1
ATOM 884 N N . LEU A 1 117 ? -1.597 7.048 -6.585 1.00 83.88 117 LEU A N 1
ATOM 885 C CA . LEU A 1 117 ? -0.306 7.570 -6.996 1.00 83.88 117 LEU A CA 1
ATOM 886 C C . LEU A 1 117 ? -0.377 8.243 -8.377 1.00 83.88 117 LEU A C 1
ATOM 888 O O . LEU A 1 117 ? -0.874 7.671 -9.350 1.00 83.88 117 LEU A O 1
ATOM 892 N N . GLN A 1 118 ? 0.192 9.440 -8.482 1.00 76.12 118 GLN A N 1
ATOM 893 C CA . GLN A 1 118 ? 0.470 10.082 -9.759 1.00 76.12 118 GLN A CA 1
ATOM 894 C C . GLN A 1 118 ? 1.668 9.387 -10.413 1.00 76.12 118 GLN A C 1
ATOM 896 O O . GLN A 1 118 ? 2.798 9.578 -9.970 1.00 76.12 118 GLN A O 1
ATOM 901 N N . GLN A 1 119 ? 1.472 8.606 -11.476 1.00 68.44 119 GLN A N 1
ATOM 902 C CA . GLN A 1 119 ? 2.634 8.100 -12.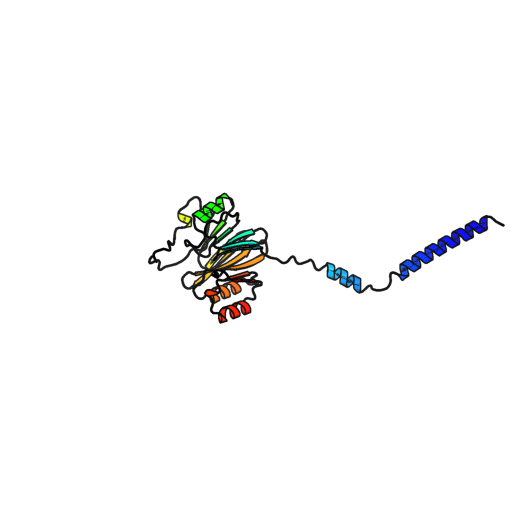213 1.00 68.44 119 GLN A CA 1
ATOM 903 C C . GLN A 1 119 ? 3.191 9.182 -13.141 1.00 68.44 119 GLN A C 1
ATOM 905 O O . GLN A 1 119 ? 2.453 9.885 -13.830 1.00 68.44 119 GLN A O 1
ATOM 910 N N . ARG A 1 120 ? 4.520 9.293 -13.179 1.00 57.53 120 ARG A N 1
ATOM 911 C CA . ARG A 1 120 ? 5.256 10.124 -14.136 1.00 57.53 120 ARG A CA 1
ATOM 912 C C . ARG A 1 120 ? 5.870 9.236 -15.222 1.00 57.53 120 ARG A C 1
ATOM 914 O O . ARG A 1 120 ? 7.087 9.155 -15.308 1.00 57.53 120 ARG A O 1
ATOM 921 N N . ARG A 1 121 ? 5.078 8.541 -16.044 1.00 55.06 121 ARG A N 1
ATOM 922 C CA . ARG A 1 121 ? 5.650 7.976 -17.282 1.00 55.06 121 ARG A CA 1
ATOM 923 C C . ARG A 1 121 ? 5.732 9.091 -18.322 1.00 55.06 121 ARG A C 1
ATOM 925 O O . ARG A 1 121 ? 4.718 9.510 -18.873 1.00 55.06 121 ARG A O 1
ATOM 932 N N . ALA A 1 122 ? 6.939 9.624 -18.513 1.00 42.31 122 ALA A N 1
ATOM 933 C CA . ALA A 1 122 ? 7.245 10.708 -19.453 1.00 42.31 122 ALA A CA 1
ATOM 934 C C . ALA A 1 122 ? 7.294 10.234 -20.923 1.00 42.31 122 ALA A C 1
ATOM 936 O O . ALA A 1 122 ? 7.352 11.036 -21.849 1.00 42.31 122 ALA A O 1
ATOM 937 N N . ASP A 1 123 ? 7.241 8.926 -21.132 1.00 45.41 123 ASP A N 1
ATOM 938 C CA . ASP A 1 123 ? 7.482 8.207 -22.374 1.00 45.41 123 ASP A CA 1
ATOM 939 C C . ASP A 1 123 ? 6.289 7.323 -22.753 1.00 45.41 123 ASP A C 1
ATOM 941 O O . ASP A 1 123 ? 6.449 6.237 -23.304 1.00 45.41 123 ASP A O 1
ATOM 945 N N . ALA A 1 124 ? 5.069 7.826 -22.524 1.00 46.28 124 ALA A N 1
ATOM 946 C CA . ALA A 1 124 ? 3.823 7.275 -23.053 1.00 46.28 124 ALA A CA 1
ATOM 947 C C . ALA A 1 124 ? 3.757 7.358 -24.596 1.00 46.28 124 ALA A C 1
ATOM 949 O O . ALA A 1 124 ? 2.832 7.920 -25.179 1.00 46.28 124 ALA A O 1
ATOM 950 N N . LYS A 1 125 ? 4.722 6.755 -25.294 1.00 43.00 125 LYS A N 1
ATOM 951 C CA . LYS A 1 125 ? 4.415 6.066 -26.538 1.00 43.00 125 LYS A CA 1
ATOM 952 C C . LYS A 1 125 ? 3.570 4.876 -26.119 1.00 43.00 125 LYS A C 1
ATOM 954 O O . LYS A 1 125 ? 4.074 3.956 -25.486 1.00 43.00 125 LYS A O 1
ATOM 959 N N . GLN A 1 126 ? 2.276 4.989 -26.395 1.00 43.31 126 GLN A N 1
ATOM 960 C CA . GLN A 1 126 ? 1.269 3.943 -26.278 1.00 43.31 126 GLN A CA 1
ATOM 961 C C . GLN A 1 126 ? 1.880 2.572 -26.604 1.00 43.31 126 GLN A C 1
ATOM 963 O O . GLN A 1 126 ? 2.021 2.210 -27.764 1.00 43.31 126 GLN A O 1
ATOM 968 N N . GLN A 1 127 ? 2.275 1.812 -25.583 1.00 40.91 127 GLN A N 1
ATOM 969 C CA . GLN A 1 127 ? 2.303 0.367 -25.716 1.00 40.91 127 GLN A CA 1
ATOM 970 C C . GLN A 1 127 ? 0.839 -0.051 -25.646 1.00 40.91 127 GLN A C 1
ATOM 972 O O . GLN A 1 127 ? 0.152 0.261 -24.671 1.00 40.91 127 GLN A O 1
ATOM 977 N N . ASP A 1 128 ? 0.377 -0.675 -26.724 1.00 38.47 128 ASP A N 1
ATOM 978 C CA . ASP A 1 128 ? -0.991 -0.753 -27.253 1.00 38.47 128 ASP A CA 1
ATOM 979 C C . ASP A 1 128 ? -2.136 -1.229 -26.329 1.00 38.47 128 ASP A C 1
ATOM 981 O O . ASP A 1 128 ? -3.224 -1.506 -26.817 1.00 38.47 128 ASP A O 1
ATOM 985 N N . ASN A 1 129 ? -1.981 -1.312 -25.004 1.00 41.06 129 ASN A N 1
ATOM 986 C CA . ASN A 1 129 ? -3.063 -1.700 -24.090 1.00 41.06 129 ASN A CA 1
ATOM 987 C C . ASN A 1 129 ? -3.076 -1.024 -22.706 1.00 41.06 129 ASN A C 1
ATOM 989 O O . ASN A 1 129 ? -4.067 -1.183 -21.975 1.00 41.06 129 ASN A O 1
ATOM 993 N N . ILE A 1 130 ? -2.058 -0.235 -22.345 1.00 42.00 130 ILE A N 1
ATOM 994 C CA . ILE A 1 130 ? -2.000 0.467 -21.054 1.00 42.00 130 ILE A CA 1
ATOM 995 C C . ILE A 1 130 ? -2.516 1.895 -21.258 1.00 42.00 130 ILE A C 1
ATOM 997 O O . ILE A 1 130 ? -1.770 2.805 -21.608 1.00 42.00 130 ILE A O 1
ATOM 1001 N N . VAL A 1 131 ? -3.826 2.091 -21.076 1.00 42.25 131 VAL A N 1
ATOM 1002 C CA . VAL A 1 131 ? -4.412 3.438 -21.025 1.00 42.25 131 VAL A CA 1
ATOM 1003 C C . VAL A 1 131 ? -4.032 4.023 -19.672 1.00 42.25 131 VAL A C 1
ATOM 1005 O O . VAL A 1 131 ? -4.730 3.810 -18.683 1.00 42.25 131 VAL A O 1
ATOM 1008 N N . PHE A 1 132 ? -2.881 4.690 -19.627 1.00 47.78 132 PHE A N 1
ATOM 1009 C CA . PHE A 1 132 ? -2.561 5.596 -18.540 1.00 47.78 132 PHE A CA 1
ATOM 1010 C C . PHE A 1 132 ? -3.528 6.770 -18.643 1.00 47.78 132 PHE A C 1
ATOM 1012 O O . PHE A 1 132 ? -3.573 7.443 -19.674 1.00 47.78 132 PHE A O 1
ATOM 1019 N N . ASP A 1 133 ? -4.329 6.988 -17.608 1.00 52.25 133 ASP A N 1
ATOM 1020 C CA . ASP A 1 133 ? -5.196 8.153 -17.538 1.00 52.25 133 ASP A CA 1
ATOM 1021 C C . ASP A 1 133 ? -4.516 9.211 -16.654 1.00 52.25 133 ASP A C 1
ATOM 1023 O O . ASP A 1 133 ? -4.622 9.167 -15.426 1.00 52.25 133 ASP A O 1
ATOM 1027 N N . PRO A 1 134 ? -3.776 10.171 -17.234 1.00 47.22 134 PRO A N 1
ATOM 1028 C CA . PRO A 1 134 ? -3.174 11.260 -16.467 1.00 47.22 134 PRO A CA 1
ATOM 1029 C C . PRO A 1 134 ? -4.222 12.156 -15.777 1.00 47.22 134 PRO A C 1
ATOM 1031 O O . PRO A 1 134 ? -3.862 12.962 -14.922 1.00 47.22 134 PRO A O 1
ATOM 1034 N N . ASN A 1 135 ? -5.512 12.004 -16.109 1.00 51.81 135 ASN A N 1
ATOM 1035 C CA . ASN A 1 135 ? -6.643 12.779 -15.600 1.00 51.81 135 ASN A CA 1
ATOM 1036 C C . ASN A 1 135 ? -7.580 11.943 -14.708 1.00 51.81 135 ASN A C 1
ATOM 1038 O O . ASN A 1 135 ? -8.716 12.332 -14.446 1.00 51.81 135 ASN A O 1
ATOM 1042 N N . TYR A 1 136 ? -7.105 10.810 -14.207 1.00 55.78 136 TYR A N 1
ATOM 1043 C CA . TYR A 1 136 ? -7.891 9.753 -13.579 1.00 55.78 136 TYR A CA 1
ATOM 1044 C C . TYR A 1 136 ? -8.849 10.159 -12.421 1.00 55.78 136 TYR A C 1
ATOM 1046 O O . TYR A 1 136 ? -9.962 9.636 -12.361 1.00 55.78 136 TYR A O 1
ATOM 1054 N N . PRO A 1 137 ? -8.543 11.152 -11.556 1.00 51.56 137 PRO A N 1
ATOM 1055 C CA . PRO A 1 137 ? -9.536 11.767 -10.661 1.00 51.56 137 PRO A CA 1
ATOM 1056 C C . PRO A 1 137 ? -10.115 13.104 -11.163 1.00 51.56 137 PRO A C 1
ATOM 1058 O O . PRO A 1 137 ? -11.063 13.625 -10.576 1.00 51.56 137 PRO A O 1
ATOM 1061 N N . ALA A 1 138 ? -9.566 13.682 -12.233 1.00 49.62 138 ALA A N 1
ATOM 1062 C CA . ALA A 1 138 ? -10.063 14.910 -12.851 1.00 49.62 138 ALA A CA 1
ATOM 1063 C C . ALA A 1 138 ? -11.313 14.685 -13.726 1.00 49.62 138 ALA A C 1
ATOM 1065 O O . ALA A 1 138 ? -12.037 15.643 -13.991 1.00 49.62 138 ALA A O 1
ATOM 1066 N N . LEU A 1 139 ? -11.599 13.444 -14.140 1.00 49.97 139 LEU A N 1
ATOM 1067 C CA . LEU A 1 139 ? -12.672 13.144 -15.097 1.00 49.97 139 LEU A CA 1
ATOM 1068 C C . LEU A 1 139 ? -14.062 12.916 -14.483 1.00 49.97 139 LEU A C 1
ATOM 1070 O O . LEU A 1 139 ? -15.056 13.078 -15.187 1.00 49.97 139 LEU A O 1
ATOM 1074 N N . SER A 1 140 ? -14.177 12.593 -13.189 1.00 63.28 140 SER A N 1
ATOM 1075 C CA . SER A 1 140 ? -15.485 12.401 -12.541 1.00 63.28 140 SER A CA 1
ATOM 1076 C C . SER A 1 140 ? -15.644 13.317 -11.333 1.00 63.28 140 SER A C 1
ATOM 1078 O O . SER A 1 140 ? -14.973 13.161 -10.311 1.00 63.28 140 SER A O 1
ATOM 1080 N N . ALA A 1 141 ? -16.599 14.248 -11.420 1.00 68.75 141 ALA A N 1
ATOM 1081 C CA . ALA A 1 141 ? -16.996 15.104 -10.300 1.00 68.75 141 ALA A CA 1
ATOM 1082 C C . ALA A 1 141 ? -17.407 14.293 -9.054 1.00 68.75 141 ALA A C 1
ATOM 1084 O O . ALA A 1 141 ? -17.272 14.787 -7.937 1.00 68.75 141 ALA A O 1
ATOM 1085 N N . LYS A 1 142 ? -17.863 13.044 -9.242 1.00 73.69 142 LYS A N 1
ATOM 1086 C CA . LYS A 1 142 ? -18.234 12.123 -8.159 1.00 73.69 142 LYS A CA 1
ATOM 1087 C C . LYS A 1 142 ? -17.022 11.542 -7.430 1.00 73.69 142 LYS A C 1
ATOM 1089 O O . LYS A 1 142 ? -17.077 11.374 -6.218 1.00 73.69 142 LYS A O 1
ATOM 1094 N N . LEU A 1 143 ? -15.936 11.256 -8.148 1.00 77.81 143 LEU A N 1
ATOM 1095 C CA . LEU A 1 143 ? -14.728 10.650 -7.577 1.00 77.81 143 LEU A CA 1
ATOM 1096 C C . LEU A 1 143 ? -13.780 11.674 -6.959 1.00 77.81 143 LEU A C 1
ATOM 1098 O O . LEU A 1 143 ? -13.114 11.378 -5.971 1.00 77.81 143 LEU A O 1
ATOM 1102 N N . LYS A 1 144 ? -13.745 12.896 -7.497 1.00 78.69 144 LYS A N 1
ATOM 1103 C CA . LYS A 1 144 ? -12.888 13.984 -7.008 1.00 78.69 144 LYS A CA 1
ATOM 1104 C C . LYS A 1 144 ? -12.902 14.201 -5.479 1.00 78.69 144 LYS A C 1
ATOM 1106 O O . LYS A 1 144 ? -11.823 14.417 -4.932 1.00 78.69 144 LYS A O 1
ATOM 1111 N N . PRO A 1 145 ? -14.044 14.167 -4.759 1.00 84.00 145 PRO A N 1
ATOM 1112 C CA . PRO A 1 145 ? -14.030 14.313 -3.299 1.00 84.00 145 PRO A CA 1
ATOM 1113 C C . PRO A 1 145 ? -13.400 13.119 -2.563 1.00 84.00 145 PRO A C 1
ATOM 1115 O O . PRO A 1 145 ? -12.822 13.315 -1.493 1.00 84.00 145 PRO A O 1
ATOM 1118 N N . LEU A 1 146 ? -13.479 11.916 -3.137 1.00 85.38 146 LEU A N 1
ATOM 1119 C CA . LEU A 1 146 ? -12.987 10.667 -2.545 1.00 85.38 146 LEU A CA 1
ATOM 1120 C C . LEU A 1 146 ? -11.495 10.452 -2.827 1.00 85.38 146 LEU A C 1
ATOM 1122 O O . LEU A 1 146 ? -10.769 9.907 -1.997 1.00 85.38 146 LEU A O 1
ATOM 1126 N N . CYS A 1 147 ? -11.034 10.884 -4.001 1.00 88.25 147 CYS A N 1
ATOM 1127 C CA . CYS A 1 147 ? -9.680 10.637 -4.470 1.00 88.25 147 CYS A CA 1
ATOM 1128 C C . CYS A 1 147 ? -8.685 11.702 -3.992 1.00 88.25 147 CYS A C 1
ATOM 1130 O O . CYS A 1 147 ? -8.914 12.910 -4.087 1.00 88.25 147 CYS A O 1
ATOM 1132 N N . LYS A 1 148 ? -7.522 11.242 -3.540 1.00 88.75 148 LYS A N 1
ATOM 1133 C CA . LYS A 1 148 ? -6.338 12.038 -3.231 1.00 88.75 148 LYS A CA 1
ATOM 1134 C C . LYS A 1 148 ? -5.208 11.562 -4.125 1.00 88.75 148 LYS A C 1
ATOM 1136 O O . LYS A 1 148 ? -4.790 10.412 -4.044 1.00 88.75 148 LYS A O 1
ATOM 1141 N N . VAL A 1 149 ? -4.745 12.457 -4.988 1.00 85.88 149 VAL A N 1
ATOM 1142 C CA . VAL A 1 149 ? -3.575 12.197 -5.821 1.00 85.88 149 VAL A CA 1
ATOM 1143 C C . VAL A 1 149 ? -2.340 12.330 -4.944 1.00 85.88 149 VAL A C 1
ATOM 1145 O O . VAL A 1 149 ? -2.115 13.384 -4.352 1.00 85.88 149 VAL A O 1
ATOM 1148 N N . LEU A 1 150 ? -1.571 11.254 -4.843 1.00 87.62 150 LEU A N 1
ATOM 1149 C CA . LEU A 1 150 ? -0.296 11.233 -4.151 1.00 87.62 150 LEU A CA 1
ATOM 1150 C C . LEU A 1 150 ? 0.808 11.465 -5.178 1.00 87.62 150 LEU A C 1
ATOM 1152 O O . LEU A 1 150 ? 1.017 10.641 -6.065 1.00 87.62 150 LEU A O 1
ATOM 1156 N N . GLU A 1 151 ? 1.494 12.599 -5.083 1.00 86.69 151 GLU A N 1
ATOM 1157 C CA . GLU A 1 151 ? 2.649 12.866 -5.936 1.00 86.69 151 GLU A CA 1
ATOM 1158 C C . GLU A 1 151 ? 3.802 11.909 -5.607 1.00 86.69 151 GLU A C 1
ATOM 1160 O O . GLU A 1 151 ? 3.952 11.449 -4.474 1.00 86.69 151 GLU A O 1
ATOM 1165 N N . VAL A 1 152 ? 4.646 11.632 -6.599 1.00 83.44 152 VAL A N 1
ATOM 1166 C CA . VAL A 1 152 ? 5.884 10.860 -6.417 1.00 83.44 152 VAL A CA 1
ATOM 1167 C C . VAL A 1 152 ? 6.786 11.556 -5.392 1.00 83.44 152 VAL A C 1
ATOM 1169 O O . VAL A 1 152 ? 7.093 12.738 -5.545 1.00 83.44 152 VAL A O 1
ATOM 1172 N N . GLY A 1 153 ? 7.218 10.835 -4.352 1.00 88.19 153 GLY A N 1
ATOM 1173 C CA . GLY A 1 153 ? 7.960 11.413 -3.219 1.00 88.19 153 GLY A CA 1
ATOM 1174 C C . GLY A 1 153 ? 7.077 12.103 -2.174 1.00 88.19 153 GLY A C 1
ATOM 1175 O O . GLY A 1 153 ? 7.568 12.505 -1.119 1.00 88.19 153 GLY A O 1
ATOM 1176 N N . GLY A 1 154 ? 5.783 12.253 -2.456 1.00 92.69 154 GLY A N 1
ATOM 1177 C CA . GLY A 1 154 ? 4.816 12.886 -1.577 1.00 92.69 154 GLY A CA 1
ATOM 1178 C C . GLY A 1 154 ? 4.389 11.992 -0.416 1.00 92.69 154 GLY A C 1
ATOM 1179 O O . GLY A 1 154 ? 4.602 10.777 -0.396 1.00 92.69 154 GLY A O 1
ATOM 1180 N N . THR A 1 155 ? 3.739 12.614 0.565 1.00 95.94 155 THR A N 1
ATOM 1181 C CA . THR A 1 155 ? 3.077 11.917 1.669 1.00 95.94 155 THR A CA 1
ATOM 1182 C C . THR A 1 155 ? 1.636 12.389 1.778 1.00 95.94 155 THR A C 1
ATOM 1184 O O . THR A 1 155 ? 1.365 13.586 1.844 1.00 95.94 155 THR A O 1
ATOM 1187 N N . TYR A 1 156 ? 0.716 11.434 1.801 1.00 96.19 156 TYR A N 1
ATOM 1188 C CA . TYR A 1 156 ? -0.653 11.636 2.242 1.00 96.19 156 TYR A CA 1
ATOM 1189 C C . TYR A 1 156 ? -0.738 11.333 3.736 1.00 96.19 156 TYR A C 1
ATOM 1191 O O . TYR A 1 156 ? -0.182 10.337 4.195 1.00 96.19 156 TYR A O 1
ATOM 1199 N N . GLU A 1 157 ? -1.470 12.148 4.490 1.00 97.38 157 GLU A N 1
ATOM 1200 C CA . GLU A 1 157 ? -1.666 11.923 5.917 1.00 97.38 157 GLU A CA 1
ATOM 1201 C C . GLU A 1 157 ? -3.025 12.451 6.389 1.00 97.38 157 GLU A C 1
ATOM 1203 O O . GLU A 1 157 ? -3.428 13.566 6.054 1.00 97.38 157 GLU A O 1
ATOM 1208 N N . ASP A 1 158 ? -3.727 11.652 7.193 1.00 97.25 158 ASP A N 1
ATOM 1209 C CA . ASP A 1 158 ? -4.909 12.066 7.949 1.00 97.25 158 ASP A CA 1
ATOM 1210 C C . ASP A 1 158 ? -4.869 11.540 9.397 1.00 97.25 158 ASP A C 1
ATOM 1212 O O . ASP A 1 158 ? -3.814 11.149 9.896 1.00 97.25 158 ASP A O 1
ATOM 1216 N N . ALA A 1 159 ? -5.996 11.570 10.114 1.00 96.94 159 ALA A N 1
ATOM 1217 C CA . ALA A 1 159 ? -6.064 11.120 11.505 1.00 96.94 159 ALA A CA 1
ATOM 1218 C C . ALA A 1 159 ? -5.710 9.631 11.702 1.00 96.94 159 ALA A C 1
ATOM 1220 O O . ALA A 1 159 ? -5.151 9.286 12.741 1.00 96.94 159 ALA A O 1
ATOM 1221 N N . ASN A 1 160 ? -5.980 8.770 10.715 1.00 97.62 160 ASN A N 1
ATOM 1222 C CA . ASN A 1 160 ? -5.857 7.317 10.848 1.00 97.62 160 ASN A CA 1
ATOM 1223 C C . ASN A 1 160 ? -4.695 6.743 10.037 1.00 97.62 160 ASN A C 1
ATOM 1225 O O . ASN A 1 160 ? -4.127 5.730 10.431 1.00 97.62 160 ASN A O 1
ATOM 1229 N N . LEU A 1 161 ? -4.336 7.361 8.911 1.00 98.00 161 LEU A N 1
ATOM 1230 C CA . LEU A 1 161 ? -3.407 6.777 7.952 1.00 98.00 161 LEU A CA 1
ATOM 1231 C C . LEU A 1 161 ? -2.360 7.790 7.488 1.00 98.00 161 LEU A C 1
ATOM 1233 O O . LEU A 1 161 ? -2.666 8.957 7.248 1.00 98.00 161 LEU A O 1
ATOM 1237 N N . ALA A 1 162 ? -1.124 7.325 7.322 1.00 97.81 162 ALA A N 1
ATOM 1238 C CA . ALA A 1 162 ? -0.098 8.011 6.547 1.00 97.81 162 ALA A CA 1
ATOM 1239 C C . ALA A 1 162 ? 0.411 7.087 5.433 1.00 97.81 162 ALA A C 1
ATOM 1241 O O . ALA A 1 162 ? 0.665 5.909 5.681 1.00 97.81 162 ALA A O 1
ATOM 1242 N N . VAL A 1 163 ? 0.553 7.616 4.219 1.00 97.69 163 VAL A N 1
ATOM 1243 C CA . VAL A 1 163 ? 1.076 6.900 3.050 1.00 97.69 163 VAL A CA 1
ATOM 1244 C C . VAL A 1 163 ? 2.132 7.763 2.383 1.00 97.69 163 VAL A C 1
ATOM 1246 O O . VAL A 1 163 ? 1.824 8.839 1.875 1.00 97.69 163 VAL A O 1
ATOM 1249 N N . THR A 1 164 ? 3.366 7.280 2.351 1.00 96.44 164 THR A N 1
ATOM 1250 C CA . THR A 1 164 ? 4.483 7.929 1.667 1.00 96.44 164 THR A CA 1
ATOM 1251 C C . THR A 1 164 ? 4.815 7.152 0.402 1.00 96.44 164 THR A C 1
ATOM 1253 O O . THR A 1 164 ? 5.082 5.950 0.463 1.00 96.44 164 THR A O 1
ATOM 1256 N N . ALA A 1 165 ? 4.808 7.841 -0.738 1.00 93.88 165 ALA A N 1
ATOM 1257 C CA . ALA A 1 165 ? 5.267 7.297 -2.006 1.00 93.88 165 ALA A CA 1
ATOM 1258 C C . ALA A 1 165 ? 6.770 7.516 -2.131 1.00 93.88 165 ALA A C 1
ATOM 1260 O O . ALA A 1 165 ? 7.246 8.650 -2.114 1.00 93.88 165 ALA A O 1
ATOM 1261 N N . ILE A 1 166 ? 7.521 6.431 -2.246 1.00 93.06 166 ILE A N 1
ATOM 1262 C CA . ILE A 1 166 ? 8.974 6.463 -2.307 1.00 93.06 166 ILE A CA 1
ATOM 1263 C C . ILE A 1 166 ? 9.370 6.190 -3.751 1.00 93.06 166 ILE A C 1
ATOM 1265 O O . ILE A 1 166 ? 9.176 5.059 -4.208 1.00 93.06 166 ILE A O 1
ATOM 1269 N N . PRO A 1 167 ? 9.909 7.196 -4.463 1.00 89.00 167 PRO A N 1
ATOM 1270 C CA . PRO A 1 167 ? 10.328 7.013 -5.838 1.00 89.00 167 PRO A CA 1
ATOM 1271 C C . PRO A 1 167 ? 11.407 5.947 -5.919 1.00 89.00 167 PRO A C 1
ATOM 1273 O O . PRO A 1 167 ? 12.377 5.963 -5.156 1.00 89.00 167 PRO A O 1
ATOM 1276 N N . VAL A 1 168 ? 11.237 5.061 -6.888 1.00 85.56 168 VAL A N 1
ATOM 1277 C CA . VAL A 1 168 ? 12.293 4.201 -7.413 1.00 85.56 168 VAL A CA 1
ATOM 1278 C C . VAL A 1 168 ? 12.613 4.698 -8.828 1.00 85.56 168 VAL A C 1
ATOM 1280 O O . VAL A 1 168 ? 12.398 5.877 -9.133 1.00 85.56 168 VAL A O 1
ATOM 1283 N N . ASP A 1 169 ? 13.155 3.847 -9.690 1.00 79.56 169 ASP A N 1
ATOM 1284 C CA . ASP A 1 169 ? 13.479 4.216 -11.060 1.00 79.56 169 ASP A CA 1
ATOM 1285 C C . ASP A 1 169 ? 12.222 4.187 -11.959 1.00 79.56 169 ASP A C 1
ATOM 1287 O O . ASP A 1 169 ? 11.171 3.656 -11.594 1.00 79.56 169 ASP A O 1
ATOM 1291 N N . MET A 1 170 ? 12.292 4.847 -13.118 1.00 72.19 170 MET A N 1
ATOM 1292 C CA . MET A 1 170 ? 11.260 4.826 -14.172 1.00 72.19 170 MET A CA 1
ATOM 1293 C C . MET A 1 170 ? 9.817 5.159 -13.723 1.00 72.19 170 MET A C 1
ATOM 1295 O O . MET A 1 170 ? 8.835 4.734 -14.336 1.00 72.19 170 MET A O 1
ATOM 1299 N N . GLY A 1 171 ? 9.668 5.962 -12.665 1.00 71.50 171 GLY A N 1
ATOM 1300 C CA . GLY A 1 171 ? 8.362 6.395 -12.153 1.00 71.50 171 GLY A CA 1
ATOM 1301 C C . GLY A 1 171 ? 7.628 5.347 -11.310 1.00 71.50 171 GLY A C 1
ATOM 1302 O O . GLY A 1 171 ? 6.459 5.551 -10.969 1.00 71.50 171 GLY A O 1
ATOM 1303 N N . GLU A 1 172 ? 8.295 4.252 -10.952 1.00 84.00 172 GLU A N 1
ATOM 1304 C CA . GLU A 1 172 ? 7.798 3.248 -10.015 1.00 84.00 172 GLU A CA 1
ATOM 1305 C C . GLU A 1 172 ? 7.970 3.712 -8.570 1.00 84.00 172 GLU A C 1
ATOM 1307 O O . GLU A 1 172 ? 8.790 4.580 -8.264 1.00 84.00 172 GLU A O 1
ATOM 1312 N N . ASN A 1 173 ? 7.151 3.171 -7.669 1.00 89.00 173 ASN A N 1
ATOM 1313 C CA . ASN A 1 173 ? 7.144 3.605 -6.280 1.00 89.00 173 ASN A CA 1
ATOM 1314 C C . ASN A 1 173 ? 6.953 2.426 -5.326 1.00 89.00 173 ASN A C 1
ATOM 1316 O O . ASN A 1 173 ? 6.096 1.567 -5.536 1.00 89.00 173 ASN A O 1
ATOM 1320 N N . VAL A 1 174 ? 7.711 2.451 -4.233 1.00 93.12 174 VAL A N 1
ATOM 1321 C CA . VAL A 1 174 ? 7.410 1.680 -3.023 1.00 93.12 174 VAL A CA 1
ATOM 1322 C C . VAL A 1 174 ? 6.526 2.540 -2.130 1.00 93.12 174 VAL A C 1
ATOM 1324 O O . VAL A 1 174 ? 6.749 3.743 -2.007 1.00 93.12 174 VAL A O 1
ATOM 1327 N N . LEU A 1 175 ? 5.522 1.948 -1.490 1.00 95.75 175 LEU A N 1
ATOM 1328 C CA . LEU A 1 175 ? 4.688 2.662 -0.527 1.00 95.75 175 LEU A CA 1
ATOM 1329 C C . LEU A 1 175 ? 5.091 2.293 0.896 1.00 95.75 175 LEU A C 1
ATOM 1331 O O . LEU A 1 175 ? 5.123 1.116 1.248 1.00 95.75 175 LEU A O 1
ATOM 1335 N N . LEU A 1 176 ? 5.342 3.302 1.725 1.00 96.75 176 LEU A N 1
ATOM 1336 C CA . LEU A 1 176 ? 5.393 3.152 3.175 1.00 96.75 176 LEU A CA 1
ATOM 1337 C C . LEU A 1 176 ? 4.047 3.592 3.749 1.00 96.75 176 LEU A C 1
ATOM 1339 O O . LEU A 1 176 ? 3.657 4.750 3.613 1.00 96.75 176 LEU A O 1
ATOM 1343 N N . ILE A 1 177 ? 3.342 2.670 4.392 1.00 98.00 177 ILE A N 1
ATOM 1344 C CA . ILE A 1 177 ? 2.004 2.879 4.942 1.00 98.00 177 ILE A CA 1
ATOM 1345 C C . ILE A 1 177 ? 2.081 2.732 6.460 1.00 98.00 177 ILE A C 1
ATOM 1347 O O . ILE A 1 177 ? 2.605 1.742 6.967 1.00 98.00 177 ILE A O 1
ATOM 1351 N N . LYS A 1 178 ? 1.537 3.698 7.198 1.00 97.38 178 LYS A N 1
ATOM 1352 C CA . LYS A 1 178 ? 1.427 3.657 8.657 1.00 97.38 178 LYS A CA 1
ATOM 1353 C C . LYS A 1 178 ? -0.028 3.814 9.068 1.00 97.38 178 LYS A C 1
ATOM 1355 O O . LYS A 1 178 ? -0.603 4.889 8.897 1.00 97.38 178 LYS A O 1
ATOM 1360 N N . ASP A 1 179 ? -0.586 2.770 9.667 1.00 97.38 179 ASP A N 1
ATOM 1361 C CA . ASP A 1 179 ? -1.876 2.852 10.348 1.00 97.38 179 ASP A CA 1
ATOM 1362 C C . ASP A 1 179 ? -1.655 3.400 11.760 1.00 97.38 179 ASP A C 1
ATOM 1364 O O . ASP A 1 179 ? -1.037 2.764 12.614 1.00 97.38 179 ASP A O 1
ATOM 1368 N N . LYS A 1 180 ? -2.136 4.614 12.010 1.00 96.50 180 LYS A N 1
ATOM 1369 C CA . LYS A 1 180 ? -1.944 5.335 13.271 1.00 96.50 180 LYS A CA 1
ATOM 1370 C C . LYS A 1 180 ? -2.760 4.739 14.414 1.00 96.50 180 LYS A C 1
ATOM 1372 O O . LYS A 1 180 ? -2.358 4.901 15.564 1.00 96.50 180 LYS A O 1
ATOM 1377 N N . ASN A 1 181 ? -3.844 4.026 14.104 1.00 95.00 181 ASN A N 1
ATOM 1378 C CA . ASN A 1 181 ? -4.707 3.412 15.110 1.00 95.00 181 ASN A CA 1
ATOM 1379 C C . ASN A 1 181 ? -4.030 2.210 15.779 1.00 95.00 181 ASN A C 1
ATOM 1381 O O . ASN A 1 181 ? -4.076 2.062 17.000 1.00 95.00 181 ASN A O 1
ATOM 1385 N N . SER A 1 182 ? -3.355 1.362 15.000 1.00 95.06 182 SER A N 1
ATOM 1386 C CA . SER A 1 182 ? -2.561 0.247 15.539 1.00 95.06 182 SER A CA 1
ATOM 1387 C C . SER A 1 182 ? -1.096 0.608 15.812 1.00 95.06 182 SER A C 1
ATOM 1389 O O . SER A 1 182 ? -0.443 -0.032 16.638 1.00 95.06 182 SER A O 1
ATOM 1391 N N . GLY A 1 183 ? -0.564 1.610 15.112 1.00 94.06 183 GLY A N 1
ATOM 1392 C CA . GLY A 1 183 ? 0.864 1.902 15.029 1.00 94.06 183 GLY A CA 1
ATOM 1393 C C . GLY A 1 183 ? 1.647 0.971 14.095 1.00 94.06 183 GLY A C 1
ATOM 1394 O O . GLY A 1 183 ? 2.873 1.066 14.092 1.00 94.06 183 GLY A O 1
ATOM 1395 N N . LEU A 1 184 ? 0.977 0.089 13.343 1.00 95.75 184 LEU A N 1
ATOM 1396 C CA . LEU A 1 184 ? 1.620 -0.838 12.411 1.00 95.75 184 LEU A CA 1
ATOM 1397 C C . LEU A 1 184 ? 2.128 -0.128 11.155 1.00 95.75 184 LEU A C 1
ATOM 1399 O O . LEU A 1 184 ? 1.526 0.834 10.662 1.00 95.75 184 LEU A O 1
ATOM 1403 N N . ARG A 1 185 ? 3.243 -0.641 10.633 1.00 96.25 185 ARG A N 1
ATOM 1404 C CA . ARG A 1 185 ? 3.928 -0.150 9.439 1.00 96.25 185 ARG A CA 1
ATOM 1405 C C . ARG A 1 185 ? 4.007 -1.230 8.380 1.00 96.25 185 ARG A C 1
ATOM 1407 O O . ARG A 1 185 ? 4.466 -2.342 8.631 1.00 96.25 185 ARG A O 1
ATOM 1414 N N . PHE A 1 186 ? 3.623 -0.857 7.174 1.00 96.81 186 PHE A N 1
ATOM 1415 C CA . PHE A 1 186 ? 3.618 -1.722 6.014 1.00 96.81 186 PHE A CA 1
ATOM 1416 C C . PHE A 1 186 ? 4.506 -1.106 4.939 1.00 96.81 186 PHE A C 1
ATOM 1418 O O . PHE A 1 186 ? 4.401 0.085 4.650 1.00 96.81 186 PHE A O 1
ATOM 1425 N N . VAL A 1 187 ? 5.362 -1.914 4.329 1.00 95.56 187 VAL A N 1
ATOM 1426 C CA . VAL A 1 187 ? 6.068 -1.561 3.100 1.00 95.56 187 VAL A CA 1
ATOM 1427 C C . VAL A 1 187 ? 5.457 -2.372 1.977 1.00 95.56 187 VAL A C 1
ATOM 1429 O O . VAL A 1 187 ? 5.426 -3.598 2.037 1.00 95.56 187 VAL A O 1
ATOM 1432 N N . TYR A 1 188 ? 4.964 -1.685 0.958 1.00 95.12 188 TYR A N 1
ATOM 1433 C CA . TYR A 1 188 ? 4.331 -2.290 -0.197 1.00 95.12 188 TYR A CA 1
ATOM 1434 C C . TYR A 1 188 ? 5.160 -2.006 -1.452 1.00 95.12 188 TYR A C 1
ATOM 1436 O O . TYR A 1 188 ? 5.176 -0.892 -1.973 1.00 95.12 188 TYR A O 1
ATOM 1444 N N . ALA A 1 189 ? 5.876 -3.031 -1.907 1.00 91.88 189 ALA A N 1
ATOM 1445 C CA . ALA A 1 189 ? 6.821 -3.022 -3.021 1.00 91.88 189 ALA A CA 1
ATOM 1446 C C . ALA A 1 189 ? 6.423 -4.045 -4.101 1.00 91.88 189 ALA A C 1
ATOM 1448 O O . ALA A 1 189 ? 7.270 -4.669 -4.735 1.00 91.88 189 ALA A O 1
ATOM 1449 N N . ALA A 1 190 ? 5.120 -4.277 -4.270 1.00 81.19 190 ALA A N 1
ATOM 1450 C CA . ALA A 1 190 ? 4.620 -5.360 -5.110 1.00 81.19 190 ALA A CA 1
ATOM 1451 C C . ALA A 1 190 ? 4.741 -5.074 -6.616 1.00 81.19 190 ALA A C 1
ATOM 1453 O O . ALA A 1 190 ? 4.845 -6.000 -7.401 1.00 81.19 190 ALA A O 1
ATOM 1454 N N . THR A 1 191 ? 4.739 -3.807 -7.029 1.00 80.75 191 THR A N 1
ATOM 1455 C CA . THR A 1 191 ? 4.631 -3.409 -8.446 1.00 80.75 191 THR A CA 1
ATOM 1456 C C . THR A 1 191 ? 5.909 -2.775 -8.991 1.00 80.75 191 THR A C 1
ATOM 1458 O O . THR A 1 191 ? 5.839 -2.000 -9.938 1.00 80.75 191 THR A O 1
ATOM 1461 N N . VAL A 1 192 ? 7.049 -3.003 -8.335 1.00 83.69 192 VAL A N 1
ATOM 1462 C CA . VAL A 1 192 ? 8.326 -2.371 -8.689 1.00 83.69 192 VAL A CA 1
ATOM 1463 C C . VAL A 1 192 ? 9.166 -3.362 -9.485 1.00 83.69 192 VAL A C 1
ATOM 1465 O O . VAL A 1 192 ? 9.559 -4.402 -8.956 1.00 83.69 192 VAL A O 1
ATOM 1468 N N . GLU A 1 193 ? 9.430 -3.055 -10.751 1.00 81.69 193 GLU A N 1
ATOM 1469 C CA . GLU A 1 193 ? 10.258 -3.878 -11.633 1.00 81.69 193 GLU A CA 1
ATOM 1470 C C . GLU A 1 193 ? 11.734 -3.466 -11.582 1.00 81.69 193 GLU A C 1
ATOM 1472 O O . GLU A 1 193 ? 12.625 -4.308 -11.702 1.00 81.69 193 GLU A O 1
ATOM 1477 N N . SER A 1 194 ? 11.997 -2.176 -11.388 1.00 79.81 194 SER A N 1
ATOM 1478 C CA . SER A 1 194 ? 13.322 -1.574 -11.446 1.00 79.81 194 SER A CA 1
ATOM 1479 C C . SER A 1 194 ? 13.857 -1.244 -10.058 1.00 79.81 194 SER A C 1
ATOM 1481 O O . SER A 1 194 ? 13.245 -0.535 -9.269 1.00 79.81 194 SER A O 1
ATOM 1483 N N . GLU A 1 195 ? 15.028 -1.798 -9.745 1.00 83.38 195 GLU A N 1
ATOM 1484 C CA . GLU A 1 195 ? 15.741 -1.574 -8.482 1.00 83.38 195 GLU A CA 1
ATOM 1485 C C . GLU A 1 195 ? 14.876 -1.697 -7.201 1.00 83.38 195 GLU A C 1
ATOM 1487 O O . GLU A 1 195 ? 15.019 -0.882 -6.279 1.00 83.38 195 GLU A O 1
ATOM 1492 N N . PRO A 1 196 ? 14.011 -2.725 -7.069 1.00 84.94 196 PRO A N 1
ATOM 1493 C CA . PRO A 1 196 ? 13.031 -2.785 -5.984 1.00 84.94 196 PRO A CA 1
ATOM 1494 C C . PRO A 1 196 ? 13.684 -2.816 -4.593 1.00 84.94 196 PRO A C 1
ATOM 1496 O O . PRO A 1 196 ? 13.148 -2.268 -3.628 1.00 84.94 196 PRO A O 1
ATOM 1499 N N . THR A 1 197 ? 14.909 -3.341 -4.494 1.00 86.88 197 THR A N 1
ATOM 1500 C CA . THR A 1 197 ? 15.733 -3.290 -3.283 1.00 86.88 197 THR A CA 1
ATOM 1501 C C . THR A 1 197 ? 16.020 -1.870 -2.799 1.00 86.88 197 THR A C 1
ATOM 1503 O O . THR A 1 197 ? 15.957 -1.620 -1.596 1.00 86.88 197 THR A O 1
ATOM 1506 N N . LYS A 1 198 ? 16.322 -0.923 -3.700 1.00 87.56 198 LYS A N 1
ATOM 1507 C CA . LYS A 1 198 ? 16.639 0.459 -3.304 1.00 87.56 198 LYS A CA 1
ATOM 1508 C C . LYS A 1 198 ? 15.410 1.168 -2.746 1.00 87.56 198 LYS A C 1
ATOM 1510 O O . LYS A 1 198 ? 15.513 1.851 -1.730 1.00 87.56 198 LYS A O 1
ATOM 1515 N N . GLY A 1 199 ? 14.250 0.957 -3.370 1.00 88.44 199 GLY A N 1
ATOM 1516 C CA . GLY A 1 199 ? 12.979 1.490 -2.881 1.00 88.44 199 GLY A CA 1
ATOM 1517 C C . GLY A 1 199 ? 12.635 0.969 -1.484 1.00 88.44 199 GLY A C 1
ATOM 1518 O O . GLY A 1 199 ? 12.293 1.751 -0.597 1.00 88.44 199 GLY A O 1
ATOM 1519 N N . VAL A 1 200 ? 12.795 -0.340 -1.258 1.00 90.12 200 VAL A N 1
ATOM 1520 C CA . VAL A 1 200 ? 12.562 -0.955 0.059 1.00 90.12 200 VAL A CA 1
ATOM 1521 C C . VAL A 1 200 ? 13.552 -0.430 1.100 1.00 90.12 200 VAL A C 1
ATOM 1523 O O . VAL A 1 200 ? 13.119 0.003 2.166 1.00 90.12 200 VAL A O 1
ATOM 1526 N N . ALA A 1 201 ? 14.852 -0.387 0.788 1.00 88.62 201 ALA A N 1
ATOM 1527 C CA . ALA A 1 201 ? 15.871 0.187 1.671 1.00 88.62 201 ALA A CA 1
ATOM 1528 C C . ALA A 1 201 ? 15.509 1.621 2.086 1.00 88.62 201 ALA A C 1
ATOM 1530 O O . ALA A 1 201 ? 15.511 1.957 3.272 1.00 88.62 201 ALA A O 1
ATOM 1531 N N . LYS A 1 202 ? 15.084 2.447 1.122 1.00 90.50 202 LYS A N 1
ATOM 1532 C CA . LYS A 1 202 ? 14.675 3.821 1.404 1.00 90.50 202 LYS A CA 1
ATOM 1533 C C . LYS A 1 202 ? 13.425 3.906 2.283 1.00 90.50 202 LYS A C 1
ATOM 1535 O O . LYS A 1 202 ? 13.349 4.777 3.150 1.00 90.50 202 LYS A O 1
ATOM 1540 N N . ALA A 1 203 ? 12.463 3.003 2.101 1.00 90.69 203 ALA A N 1
ATOM 1541 C CA . ALA A 1 203 ? 11.275 2.923 2.951 1.00 90.69 203 ALA A CA 1
ATOM 1542 C C . ALA A 1 203 ? 11.620 2.649 4.410 1.00 90.69 203 ALA A C 1
ATO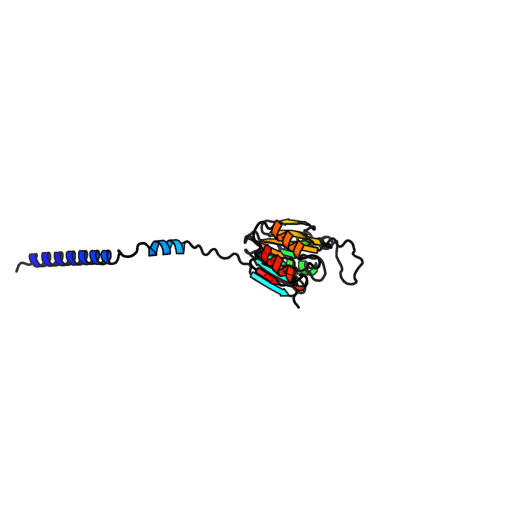M 1544 O O . ALA A 1 203 ? 11.032 3.243 5.312 1.00 90.69 203 ALA A O 1
ATOM 1545 N N . LEU A 1 204 ? 12.610 1.795 4.637 1.00 87.44 204 LEU A N 1
ATOM 1546 C CA . LEU A 1 204 ? 13.057 1.417 5.970 1.00 87.44 204 LEU A CA 1
ATOM 1547 C C . LEU A 1 204 ? 13.796 2.560 6.665 1.00 87.44 204 LEU A C 1
ATOM 1549 O O . LEU A 1 204 ? 13.521 2.838 7.831 1.00 87.44 204 LEU A O 1
ATOM 1553 N N . GLU A 1 205 ? 14.655 3.285 5.941 1.00 88.12 205 GLU A N 1
ATOM 1554 C CA . GLU A 1 205 ? 15.282 4.512 6.451 1.00 88.12 205 GLU A CA 1
ATOM 1555 C C . GLU A 1 205 ? 14.231 5.538 6.907 1.00 88.12 205 GLU A C 1
ATOM 1557 O O . GLU A 1 205 ? 14.355 6.151 7.970 1.00 88.12 205 GLU A O 1
ATOM 1562 N N . LEU A 1 206 ? 13.180 5.728 6.101 1.00 88.31 206 LEU A N 1
ATOM 1563 C CA . LEU A 1 206 ? 12.119 6.698 6.374 1.00 88.31 206 LEU A CA 1
ATOM 1564 C C . LEU A 1 206 ? 11.164 6.247 7.485 1.00 88.31 206 LEU A C 1
ATOM 1566 O O . LEU A 1 206 ? 10.614 7.098 8.188 1.00 88.31 206 LEU A O 1
ATOM 1570 N N . ALA A 1 207 ? 10.984 4.938 7.675 1.00 87.69 207 ALA A N 1
ATOM 1571 C CA . ALA A 1 207 ? 10.109 4.391 8.706 1.00 87.69 207 ALA A CA 1
ATOM 1572 C C . ALA A 1 207 ? 10.565 4.761 10.127 1.00 87.69 207 ALA A C 1
ATOM 1574 O O . ALA A 1 207 ? 9.709 4.880 11.013 1.00 87.69 207 ALA A O 1
ATOM 1575 N N . LYS A 1 208 ? 11.882 4.961 10.335 1.00 85.50 208 LYS A N 1
ATOM 1576 C CA . LYS A 1 208 ? 12.570 5.269 11.616 1.00 85.50 208 LYS A CA 1
ATOM 1577 C C . LYS A 1 208 ? 12.356 4.254 12.750 1.00 85.50 208 LYS A C 1
ATOM 1579 O O . LYS A 1 208 ? 12.995 4.344 13.792 1.00 85.50 208 LYS A O 1
ATOM 1584 N N . GLU A 1 209 ? 11.464 3.299 12.547 1.00 84.88 209 GLU A N 1
ATOM 1585 C CA . GLU A 1 209 ? 11.082 2.207 13.426 1.00 84.88 209 GLU A CA 1
ATOM 1586 C C . GLU A 1 209 ? 10.918 0.944 12.567 1.00 84.88 209 GLU A C 1
ATOM 1588 O O . GLU A 1 209 ? 10.723 1.064 11.351 1.00 84.88 209 GLU A O 1
ATOM 1593 N N . PRO A 1 210 ? 10.965 -0.255 13.176 1.00 87.81 210 PRO A N 1
ATOM 1594 C CA . PRO A 1 210 ? 10.798 -1.506 12.449 1.00 87.81 210 PRO A CA 1
ATOM 1595 C C . PRO A 1 210 ? 9.510 -1.538 11.622 1.00 87.81 210 PRO A C 1
ATOM 1597 O O . PRO A 1 210 ? 8.458 -1.058 12.055 1.00 87.81 210 PRO A O 1
ATOM 1600 N N . VAL A 1 211 ? 9.604 -2.124 10.431 1.00 92.12 211 VAL A N 1
ATOM 1601 C CA . VAL A 1 211 ? 8.454 -2.407 9.571 1.00 92.12 211 VAL A CA 1
ATOM 1602 C C . VAL A 1 211 ? 7.825 -3.724 10.008 1.00 92.12 211 VAL A C 1
ATOM 1604 O O . VAL A 1 211 ? 8.514 -4.721 10.210 1.00 92.12 211 VAL A O 1
ATOM 1607 N N . ASP A 1 212 ? 6.504 -3.749 10.150 1.00 94.56 212 ASP A N 1
ATOM 1608 C CA . ASP A 1 212 ? 5.795 -4.950 10.585 1.00 94.56 212 ASP A CA 1
ATOM 1609 C C . ASP A 1 212 ? 5.561 -5.911 9.415 1.00 94.56 212 ASP A C 1
ATOM 1611 O O . ASP A 1 212 ? 5.753 -7.117 9.553 1.00 94.56 212 ASP A O 1
ATOM 1615 N N . TYR A 1 213 ? 5.193 -5.385 8.246 1.00 95.31 213 TYR A N 1
ATOM 1616 C CA . TYR A 1 213 ? 4.893 -6.194 7.066 1.00 95.31 213 TYR A CA 1
ATOM 1617 C C . TYR A 1 213 ? 5.601 -5.648 5.832 1.00 95.31 213 TYR A C 1
ATOM 1619 O O . TYR A 1 213 ? 5.453 -4.475 5.490 1.00 95.31 213 TYR A O 1
ATOM 1627 N N . LEU A 1 214 ? 6.325 -6.516 5.134 1.00 94.06 214 LEU A N 1
ATOM 1628 C CA . LEU A 1 214 ? 6.877 -6.254 3.812 1.00 94.06 214 LEU A CA 1
ATOM 1629 C C . LEU A 1 214 ? 6.100 -7.072 2.776 1.00 94.06 214 LEU A C 1
ATOM 1631 O O . LEU A 1 214 ? 6.141 -8.300 2.797 1.00 94.06 214 LEU A O 1
ATOM 1635 N N . PHE A 1 215 ? 5.416 -6.387 1.865 1.00 94.06 215 PHE A N 1
ATOM 1636 C CA . PHE A 1 215 ? 4.736 -6.963 0.709 1.00 94.06 215 PHE A CA 1
ATOM 1637 C C . PHE A 1 215 ? 5.597 -6.764 -0.534 1.00 94.06 215 PHE A C 1
ATOM 1639 O O . PHE A 1 215 ? 5.909 -5.624 -0.880 1.00 94.06 215 PHE A O 1
ATOM 1646 N N . ALA A 1 216 ? 5.987 -7.840 -1.211 1.00 91.00 216 ALA A N 1
ATOM 1647 C CA . ALA A 1 216 ? 6.925 -7.748 -2.329 1.00 91.00 216 ALA A CA 1
ATOM 1648 C C . ALA A 1 216 ? 6.664 -8.818 -3.393 1.00 91.00 216 ALA A C 1
ATOM 1650 O O . ALA A 1 216 ? 6.448 -9.982 -3.060 1.00 91.00 216 ALA A O 1
ATOM 1651 N N . ASP A 1 217 ? 6.743 -8.444 -4.671 1.00 89.38 217 ASP A N 1
ATOM 1652 C CA . ASP A 1 217 ? 6.821 -9.409 -5.771 1.00 89.38 217 ASP A CA 1
ATOM 1653 C C . ASP A 1 217 ? 8.251 -9.938 -5.856 1.00 89.38 217 ASP A C 1
ATOM 1655 O O . ASP A 1 217 ? 9.121 -9.336 -6.483 1.00 89.38 217 ASP A O 1
ATOM 1659 N N . LEU A 1 218 ? 8.505 -11.071 -5.199 1.00 86.62 218 LEU A N 1
ATOM 1660 C CA . LEU A 1 218 ? 9.847 -11.650 -5.112 1.00 86.62 218 LEU A CA 1
ATOM 1661 C C . LEU A 1 218 ? 10.414 -12.081 -6.470 1.00 86.62 218 LEU A C 1
ATOM 1663 O O . LEU A 1 218 ? 11.623 -12.275 -6.564 1.00 86.62 218 LEU A O 1
ATOM 1667 N N . THR A 1 219 ? 9.593 -12.208 -7.520 1.00 85.19 219 THR A N 1
ATOM 1668 C CA . THR A 1 219 ? 10.092 -12.537 -8.866 1.00 85.19 219 THR A CA 1
ATOM 1669 C C . THR A 1 219 ? 10.911 -11.393 -9.471 1.00 85.19 219 THR A C 1
ATOM 1671 O O . THR A 1 219 ? 11.730 -11.624 -10.358 1.00 85.19 219 THR A O 1
ATOM 1674 N N . ARG A 1 220 ? 10.742 -10.166 -8.955 1.00 84.75 220 ARG A N 1
ATOM 1675 C CA . ARG A 1 220 ? 11.468 -8.962 -9.390 1.00 84.75 220 ARG A CA 1
ATOM 1676 C C . ARG A 1 220 ? 12.732 -8.683 -8.585 1.00 84.75 220 ARG A C 1
ATOM 1678 O O . ARG A 1 220 ? 13.520 -7.817 -8.956 1.00 84.75 220 ARG A O 1
ATOM 1685 N N . PHE A 1 221 ? 12.961 -9.421 -7.501 1.00 83.44 221 PHE A N 1
ATOM 1686 C CA . PHE A 1 221 ? 14.149 -9.259 -6.673 1.00 83.44 221 PHE A CA 1
ATOM 1687 C C . PHE A 1 221 ? 15.198 -10.316 -7.034 1.00 83.44 221 PHE A C 1
ATOM 1689 O O . PHE A 1 221 ? 14.895 -11.512 -7.043 1.00 83.44 221 PHE A O 1
ATOM 1696 N N . PRO A 1 222 ? 16.467 -9.926 -7.243 1.00 81.56 222 PRO A N 1
ATOM 1697 C CA . PRO A 1 222 ? 17.557 -10.892 -7.274 1.00 81.56 222 PRO A CA 1
ATOM 1698 C C . PRO A 1 222 ? 17.597 -11.693 -5.960 1.00 81.56 222 PRO A C 1
ATOM 1700 O O . PRO A 1 222 ? 17.456 -11.131 -4.874 1.00 81.56 222 PRO A O 1
ATOM 1703 N N . GLN A 1 223 ? 17.799 -13.013 -6.020 1.00 79.50 223 GLN A N 1
ATOM 1704 C CA . GLN A 1 223 ? 17.711 -13.872 -4.824 1.00 79.50 223 GLN A CA 1
ATOM 1705 C C . GLN A 1 223 ? 18.677 -13.466 -3.697 1.00 79.50 223 GLN A C 1
ATOM 1707 O O . GLN A 1 223 ? 18.335 -13.541 -2.514 1.00 79.50 223 GLN A O 1
ATOM 1712 N N . ASN A 1 224 ? 19.886 -13.031 -4.055 1.00 82.06 224 ASN A N 1
ATOM 1713 C CA . ASN A 1 224 ? 20.880 -12.507 -3.117 1.00 82.06 224 ASN A CA 1
ATOM 1714 C C . ASN A 1 224 ? 20.413 -11.202 -2.449 1.00 82.06 224 ASN A C 1
ATOM 1716 O O . ASN A 1 224 ? 20.699 -10.978 -1.273 1.00 82.06 224 ASN A O 1
ATOM 1720 N N . GLU A 1 225 ? 19.645 -10.385 -3.164 1.00 81.00 225 GLU A N 1
ATOM 1721 C CA . GLU A 1 225 ? 19.110 -9.120 -2.669 1.00 81.00 225 GLU A CA 1
ATOM 1722 C C . GLU A 1 225 ? 17.941 -9.317 -1.702 1.00 81.00 225 GLU A C 1
ATOM 1724 O O . GLU A 1 225 ? 17.858 -8.595 -0.715 1.00 81.00 225 GLU A O 1
ATOM 1729 N N . ILE A 1 226 ? 17.093 -10.336 -1.894 1.00 80.81 226 ILE A N 1
ATOM 1730 C CA . ILE A 1 226 ? 16.003 -10.647 -0.946 1.00 80.81 226 ILE A CA 1
ATOM 1731 C C . ILE A 1 226 ? 16.575 -10.912 0.449 1.00 80.81 226 ILE A C 1
ATOM 1733 O O . ILE A 1 226 ? 16.102 -10.358 1.440 1.00 80.81 226 ILE A O 1
ATOM 1737 N N . ARG A 1 227 ? 17.624 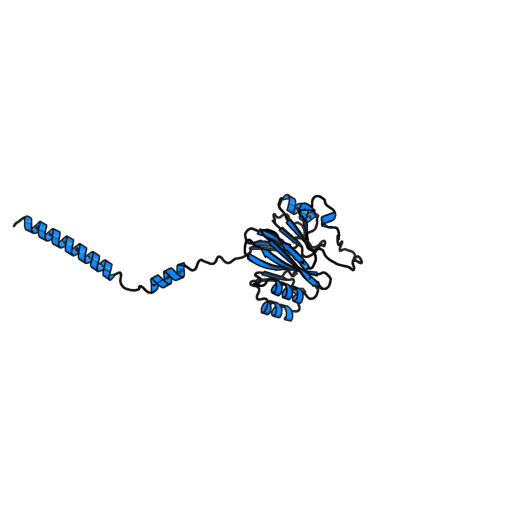-11.743 0.535 1.00 82.38 227 ARG A N 1
ATOM 1738 C CA . ARG A 1 227 ? 18.274 -12.062 1.816 1.00 82.38 227 ARG A CA 1
ATOM 1739 C C . ARG A 1 227 ? 18.886 -10.824 2.458 1.00 82.38 227 ARG A C 1
ATOM 1741 O O . ARG A 1 227 ? 18.736 -10.643 3.662 1.00 82.38 227 ARG A O 1
ATOM 1748 N N . ARG A 1 228 ? 19.548 -9.989 1.653 1.00 81.44 228 ARG A N 1
ATOM 1749 C CA . ARG A 1 228 ? 20.145 -8.730 2.104 1.00 81.44 228 ARG A CA 1
ATOM 1750 C C . ARG A 1 228 ? 19.087 -7.793 2.674 1.00 81.44 228 ARG A C 1
ATOM 1752 O O . ARG A 1 228 ? 19.235 -7.362 3.810 1.00 81.44 228 ARG A O 1
ATOM 1759 N N . ILE A 1 229 ? 17.991 -7.579 1.944 1.00 79.31 229 ILE A N 1
ATOM 1760 C CA . ILE A 1 229 ? 16.863 -6.771 2.412 1.00 79.31 229 ILE A CA 1
ATOM 1761 C C . ILE A 1 229 ? 16.358 -7.327 3.725 1.00 79.31 229 ILE A C 1
ATOM 1763 O O . ILE A 1 229 ? 16.331 -6.587 4.691 1.00 79.31 229 ILE A O 1
ATOM 1767 N N . LEU A 1 230 ? 15.994 -8.607 3.812 1.00 82.81 230 LEU A N 1
ATOM 1768 C CA . LEU A 1 230 ? 15.440 -9.175 5.045 1.00 82.81 230 LEU A CA 1
ATOM 1769 C C . LEU A 1 230 ? 16.383 -9.044 6.243 1.00 82.81 230 LEU A C 1
ATOM 1771 O O . LEU A 1 230 ? 15.922 -8.783 7.352 1.00 82.81 230 LEU A O 1
ATOM 1775 N N . TYR A 1 231 ? 17.687 -9.198 6.013 1.00 82.56 231 TYR A N 1
ATOM 1776 C CA . TYR A 1 231 ? 18.698 -9.017 7.045 1.00 82.56 231 TYR A CA 1
ATOM 1777 C C . TYR A 1 231 ? 18.824 -7.556 7.488 1.00 82.56 231 TYR A C 1
ATOM 1779 O O . TYR A 1 231 ? 18.918 -7.301 8.675 1.00 82.56 231 TYR A O 1
ATOM 1787 N N . GLU A 1 232 ? 18.809 -6.594 6.568 1.00 74.94 232 GLU A N 1
ATOM 1788 C CA . GLU A 1 232 ? 18.931 -5.166 6.899 1.00 74.94 232 GLU A CA 1
ATOM 1789 C C . GLU A 1 232 ? 17.625 -4.587 7.470 1.00 74.94 232 GLU A C 1
ATOM 1791 O O . GLU A 1 232 ? 17.635 -3.691 8.311 1.00 74.94 232 GLU A O 1
ATOM 1796 N N . SER A 1 233 ? 16.490 -5.102 7.002 1.00 72.06 233 SER A N 1
ATOM 1797 C CA . SER A 1 233 ? 15.157 -4.545 7.239 1.00 72.06 233 SER A CA 1
ATOM 1798 C C . SER A 1 233 ? 14.425 -5.155 8.422 1.00 72.06 233 SER A C 1
ATOM 1800 O O . SER A 1 233 ? 13.528 -4.513 8.967 1.00 72.06 233 SER A O 1
ATOM 1802 N N . HIS A 1 234 ? 14.792 -6.384 8.799 1.00 82.81 234 HIS A N 1
ATOM 1803 C CA . HIS A 1 234 ? 14.175 -7.160 9.873 1.00 82.81 234 HIS A CA 1
ATOM 1804 C C . HIS A 1 234 ? 12.639 -7.014 9.957 1.00 82.81 234 HIS A C 1
ATOM 1806 O O . HIS A 1 234 ? 12.120 -6.754 11.050 1.00 82.81 234 HIS A O 1
ATOM 1812 N N . PRO A 1 235 ? 11.879 -7.150 8.847 1.00 87.94 235 PRO A N 1
ATOM 1813 C CA . PRO A 1 235 ? 10.439 -7.030 8.904 1.00 87.94 235 PRO A CA 1
ATOM 1814 C C . PRO A 1 235 ? 9.906 -8.155 9.776 1.00 87.94 235 PRO A C 1
ATOM 1816 O O . PRO A 1 235 ? 10.402 -9.285 9.713 1.00 87.94 235 PRO A O 1
ATOM 1819 N N . LYS A 1 236 ? 8.867 -7.870 10.563 1.00 90.25 236 LYS A N 1
ATOM 1820 C CA . LYS A 1 236 ? 8.235 -8.926 11.362 1.00 90.25 236 LYS A CA 1
ATOM 1821 C C . LYS A 1 236 ? 7.671 -10.028 10.457 1.00 90.25 236 LYS A C 1
ATOM 1823 O O . LYS A 1 236 ? 7.795 -11.207 10.782 1.00 90.25 236 LYS A O 1
ATOM 1828 N N . TYR A 1 237 ? 7.112 -9.645 9.309 1.00 91.69 237 TYR A N 1
ATOM 1829 C CA . TYR A 1 237 ? 6.586 -10.558 8.302 1.00 91.69 237 TYR A CA 1
ATOM 1830 C C . TYR A 1 237 ? 6.993 -10.140 6.885 1.00 91.69 237 TYR A C 1
ATOM 1832 O O . TYR A 1 237 ? 6.821 -8.986 6.493 1.00 91.69 237 TYR A O 1
ATOM 1840 N N . LEU A 1 238 ? 7.469 -11.102 6.091 1.00 90.75 238 LEU A N 1
ATOM 1841 C CA . LEU A 1 238 ? 7.562 -10.990 4.635 1.00 90.75 238 LEU A CA 1
ATOM 1842 C C . LEU A 1 238 ? 6.383 -11.739 4.012 1.00 90.75 238 LEU A C 1
ATOM 1844 O O . LEU A 1 238 ? 6.184 -12.921 4.291 1.00 90.75 238 LEU A O 1
ATOM 1848 N N . VAL A 1 239 ? 5.646 -11.067 3.133 1.00 91.69 239 VAL A N 1
ATOM 1849 C CA . VAL A 1 239 ? 4.536 -11.645 2.379 1.00 91.69 239 VAL A CA 1
ATOM 1850 C C . VAL A 1 239 ? 4.834 -11.499 0.881 1.00 91.69 239 VAL A C 1
ATOM 1852 O O . VAL A 1 239 ? 4.761 -10.387 0.348 1.00 91.69 239 VAL A O 1
ATOM 1855 N N . PRO A 1 240 ? 5.201 -12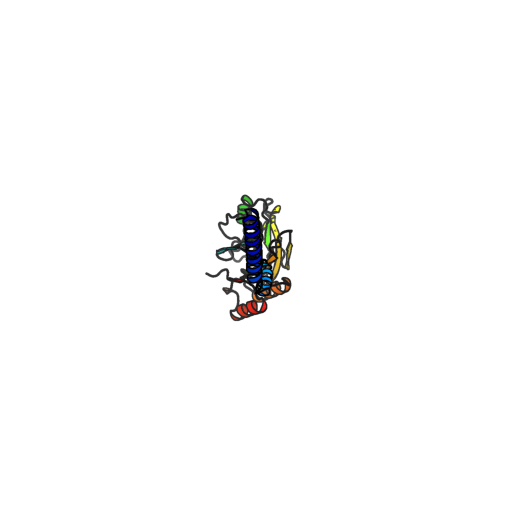.593 0.190 1.00 89.62 240 PRO A N 1
ATOM 1856 C CA . PRO A 1 240 ? 5.386 -12.566 -1.254 1.00 89.62 240 PRO A CA 1
ATOM 1857 C C . PRO A 1 240 ? 4.045 -12.351 -1.968 1.00 89.62 240 PRO A C 1
ATOM 1859 O O . PRO A 1 240 ? 3.060 -13.004 -1.634 1.00 89.62 240 PRO A O 1
ATOM 1862 N N . LEU A 1 241 ? 4.018 -11.455 -2.953 1.00 88.75 241 LEU A N 1
ATOM 1863 C CA . LEU A 1 241 ? 2.868 -11.180 -3.822 1.00 88.75 241 LEU A CA 1
ATOM 1864 C C . LEU A 1 241 ? 3.187 -11.536 -5.279 1.00 88.75 241 LEU A C 1
ATOM 1866 O O . LEU A 1 241 ? 4.330 -11.853 -5.599 1.00 88.75 241 LEU A O 1
ATOM 1870 N N . ALA A 1 242 ? 2.174 -11.475 -6.152 1.00 78.75 242 ALA A N 1
ATOM 1871 C CA . ALA A 1 242 ? 2.274 -11.677 -7.607 1.00 78.75 242 ALA A CA 1
ATOM 1872 C C . ALA A 1 242 ? 2.736 -13.057 -8.096 1.00 78.75 242 ALA A C 1
ATOM 1874 O O . ALA A 1 242 ? 2.799 -13.283 -9.304 1.00 78.75 242 ALA A O 1
ATOM 1875 N N . TYR A 1 243 ? 3.055 -13.965 -7.173 1.00 62.94 243 TYR A N 1
ATOM 1876 C CA . TYR A 1 243 ? 3.507 -15.311 -7.494 1.00 62.94 243 TYR A CA 1
ATOM 1877 C C . TYR A 1 243 ? 2.441 -16.046 -8.333 1.00 62.94 243 TYR A C 1
ATOM 1879 O O . TYR A 1 243 ? 1.257 -15.918 -8.004 1.00 62.94 243 TYR A O 1
ATOM 1887 N N . PRO A 1 244 ? 2.836 -16.749 -9.414 1.00 53.22 244 PRO A N 1
ATOM 1888 C CA . PRO A 1 244 ? 1.908 -17.452 -10.300 1.00 53.22 244 PRO A CA 1
ATOM 1889 C C . PRO A 1 244 ? 1.090 -18.539 -9.593 1.00 53.22 244 PRO A C 1
ATOM 1891 O O . PRO A 1 244 ? 1.597 -19.140 -8.616 1.00 53.22 244 PRO A O 1
#

Foldseek 3Di:
DDPVVVVVVVVVVVVVVVVVVVVVVVVVVDDDPPVVVVVVVVVVVPVPVPQDWDWDDPAFQWIWIQGLNATETEFDAPPDQDAHQEYEYQDQWNSGCAPVNLVNNCVVHVNYAYEYEQFPQVPPPDPPHTPRDNCRLVPDPVCVVRYDYAYAQGWDDDPFKIWGWHDDPNRGTWIWIAGPSSRAIEIAQAPDQHPSLVRLVVSQVVNVDAHQEYEYQCVSDDPVSVVVSCVVRVHVDYDHHRDD

Radius of gyration: 31.65 Å; chains: 1; bounding box: 43×49×119 Å

Secondary structure (DSSP, 8-state):
--HHHHHHHHHHHHHHHHHHHHHHHHHTS-S-SSHHHHHHHHTT---------EEEEEETTEEEEEETTEEEEES--SS-----SEEEES--STTS--HHHHHHHHHH-TT-EEEEE----TT----TT----TTTTTS-TTTTTTEEEE-TT-EEE-SSEEEEEEE-GGG-EEEEEEETTT--EEEEETT--SSHHHHHHHHHHHH-S--SEEEE-GGGS-HHHHHHHHHHH--SEEEE-S--